Protein AF-A0A9E3W3H2-F1 (afdb_monomer_lite)

pLDDT: mean 89.92, std 11.78, range [39.34, 9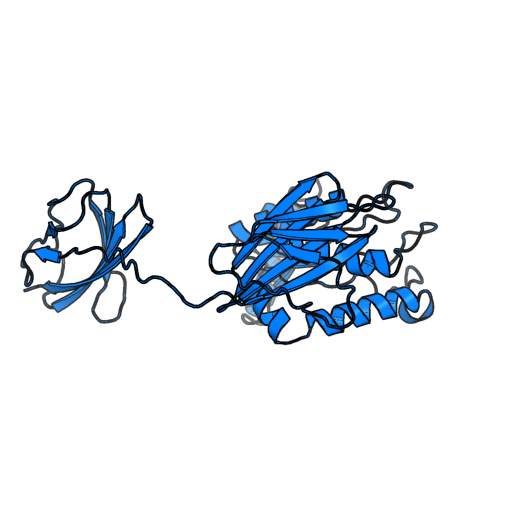8.75]

Secondary structure (DSSP, 8-state):
---HHHHHHHHHHHHHHHHH-TT---EEEES-SSTTHHHHGGG-SEEEEEE--SSSSSS---HHHHHHHHHHHHHHHHHHT-EEEEEEB-S--TTPPPPPHHHHHHHHHHHHHHT-SEE--B-SEETTTTEEHHHH-HHHHHHHHHHHHHHTSHHHHHHHHHSEEEEEEEETTEEEEEEEETTEEEEEEEE--SS--EEEEEE--TTB-S--EESSTTS---EEEETTEEEEEEPTT-EEEEEEEBP------------EEESSSBSSEEEEES--S-EEEEEEETTS-EEEEEEE-STTPEEE-TTSPSEEEEEEEEETTT--EEEEEEEE-

Sequence (333 aa):
DANYMELSEVINQRNQLLLLDQSRVTSISFYHIEPPAPYMLPLSEIAYMQSYPWGQYGDNIDLDYSNFMFRNHVLACQNENVLPVATPQTYSWENETYPSPTHIDCQTYLAFITGMKGVIYYTFKDYDNNSNIDITQPEIFAAAAKVAEEVLQTEWQSVILHGTHSYTNIGQYRYYANWLHENALYVMAVNASADDSYHFEIPLPEDAAYEAVNFFDYRPDSLSIENKVLQGELAPYQVAIYKIALSTSTPEITQQLTAQLMPNPADNSFQLSGIDAPTAVSIFNAQGSFVHRQHIARAGERIDIGFLKSGVYFVRFRSIDSGLSQTLKLIKL

Structure (mmCIF, N/CA/C/O backbone):
data_AF-A0A9E3W3H2-F1
#
_entry.id   AF-A0A9E3W3H2-F1
#
loop_
_atom_site.group_PDB
_atom_site.id
_atom_site.type_symbol
_atom_site.label_atom_id
_atom_site.label_alt_id
_atom_site.label_comp_id
_atom_site.label_asym_id
_atom_site.label_entity_id
_atom_site.label_seq_id
_atom_site.pdbx_PDB_ins_code
_atom_site.Cartn_x
_atom_site.Cartn_y
_atom_site.Cartn_z
_atom_site.occupancy
_atom_site.B_iso_or_equiv
_atom_site.auth_seq_id
_atom_site.auth_comp_id
_atom_site.auth_asym_id
_atom_site.auth_atom_id
_atom_site.pdbx_PDB_model_num
ATOM 1 N N . ASP A 1 1 ? 11.165 22.676 -19.880 1.00 39.34 1 ASP A N 1
ATOM 2 C CA . ASP A 1 1 ? 10.586 22.781 -21.234 1.00 39.34 1 ASP A CA 1
ATOM 3 C C . ASP A 1 1 ? 10.048 21.463 -21.802 1.00 39.34 1 ASP A C 1
ATOM 5 O O . ASP A 1 1 ? 9.656 21.453 -22.961 1.00 39.34 1 ASP A O 1
ATOM 9 N N . ALA A 1 2 ? 9.899 20.384 -21.009 1.00 40.84 2 ALA A N 1
ATOM 10 C CA . ALA A 1 2 ? 8.878 19.375 -21.321 1.00 40.84 2 ALA A CA 1
ATOM 11 C C . ALA A 1 2 ? 7.511 20.063 -21.152 1.00 40.84 2 ALA A C 1
ATOM 13 O O . ALA A 1 2 ? 7.239 20.685 -20.122 1.00 40.84 2 ALA A O 1
ATOM 14 N N . ASN A 1 3 ? 6.777 20.147 -22.253 1.00 55.22 3 ASN A N 1
ATOM 15 C CA . ASN A 1 3 ? 6.043 21.340 -22.656 1.00 55.22 3 ASN A CA 1
ATOM 16 C C . ASN A 1 3 ? 4.618 21.396 -22.093 1.00 55.22 3 ASN A C 1
ATOM 18 O O . ASN A 1 3 ? 3.821 20.499 -22.327 1.00 55.22 3 ASN A O 1
ATOM 22 N N . TYR A 1 4 ? 4.208 22.543 -21.544 1.00 57.78 4 TYR A N 1
ATOM 23 C CA . TYR A 1 4 ? 2.787 22.883 -21.354 1.00 57.78 4 TYR A CA 1
ATOM 24 C C . TYR A 1 4 ? 1.940 22.750 -22.645 1.00 57.78 4 TYR A C 1
ATOM 26 O O . TYR A 1 4 ? 0.716 22.655 -22.567 1.00 57.78 4 TYR A O 1
ATOM 34 N N . MET A 1 5 ? 2.570 22.712 -23.829 1.00 57.41 5 MET A N 1
ATOM 35 C CA . MET A 1 5 ? 1.899 22.350 -25.086 1.00 57.41 5 MET A CA 1
ATOM 36 C C . MET A 1 5 ? 1.277 20.944 -25.031 1.00 57.41 5 MET A C 1
ATOM 38 O O . MET A 1 5 ? 0.137 20.787 -25.465 1.00 57.41 5 MET A O 1
ATOM 42 N N . GLU A 1 6 ? 1.945 19.968 -24.407 1.00 71.00 6 GLU A N 1
ATOM 43 C CA . GLU A 1 6 ? 1.422 18.605 -24.215 1.00 71.00 6 GLU A CA 1
ATOM 44 C C . GLU A 1 6 ? 0.202 18.602 -23.286 1.00 71.00 6 GLU A C 1
ATOM 46 O O . GLU A 1 6 ? -0.764 17.888 -23.537 1.00 71.00 6 GLU A O 1
ATOM 51 N N . LEU A 1 7 ? 0.175 19.465 -22.262 1.00 81.06 7 LEU A N 1
ATOM 52 C CA . LEU A 1 7 ? -0.965 19.562 -21.343 1.00 81.06 7 LEU A CA 1
ATOM 53 C C . LEU A 1 7 ? -2.250 19.977 -22.074 1.00 81.06 7 LEU A C 1
ATOM 55 O O . LEU A 1 7 ? -3.305 19.380 -21.864 1.00 81.06 7 LEU A O 1
ATOM 59 N N . SER A 1 8 ? -2.170 20.989 -22.944 1.00 83.81 8 SER A N 1
ATOM 60 C CA . SER A 1 8 ? -3.336 21.451 -23.708 1.00 83.81 8 SER A CA 1
ATOM 61 C C . SER A 1 8 ? -3.873 20.379 -24.660 1.00 83.81 8 SER A C 1
ATOM 63 O O . SER A 1 8 ? -5.088 20.224 -24.804 1.00 83.81 8 SER A O 1
ATOM 65 N N . GLU A 1 9 ? -2.973 19.598 -25.259 1.00 86.06 9 GLU A N 1
ATOM 66 C CA . GLU A 1 9 ? -3.335 18.490 -26.132 1.00 86.06 9 GLU A CA 1
ATOM 67 C C . GLU A 1 9 ? -3.974 17.343 -25.344 1.00 86.06 9 GLU A C 1
ATOM 69 O O . GLU A 1 9 ? -5.040 16.869 -25.730 1.00 86.06 9 GLU A O 1
ATOM 74 N N . VAL A 1 10 ? -3.400 16.959 -24.202 1.00 84.19 10 VAL A N 1
ATOM 75 C CA . VAL A 1 10 ? -3.949 15.917 -23.320 1.00 84.19 10 VAL A CA 1
ATOM 76 C C . VAL A 1 10 ? -5.347 16.287 -22.823 1.00 84.19 10 VAL A C 1
ATOM 78 O O . VAL A 1 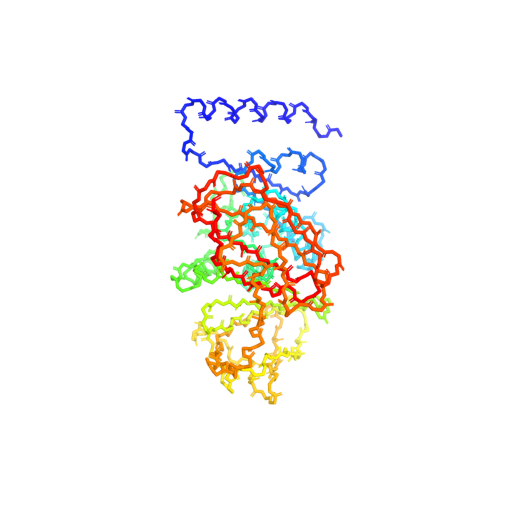10 ? -6.252 15.453 -22.861 1.00 84.19 10 VAL A O 1
ATOM 81 N N . ILE A 1 11 ? -5.573 17.549 -22.438 1.00 88.81 11 ILE A N 1
ATOM 82 C CA . ILE A 1 11 ? -6.911 18.042 -22.069 1.00 88.81 11 ILE A CA 1
ATOM 83 C C . ILE A 1 11 ? -7.887 17.884 -23.240 1.00 88.81 11 ILE A C 1
ATOM 85 O O . ILE A 1 11 ? -9.013 17.418 -23.053 1.00 88.81 11 ILE A O 1
ATOM 89 N N . ASN A 1 12 ? -7.474 18.263 -24.452 1.00 90.50 12 ASN A N 1
ATOM 90 C CA . ASN A 1 12 ? -8.320 18.146 -25.635 1.00 90.50 12 ASN A CA 1
ATOM 91 C C . ASN A 1 12 ? -8.642 16.678 -25.962 1.00 90.50 12 ASN A C 1
ATOM 93 O O . ASN A 1 12 ? -9.809 16.346 -26.160 1.00 90.50 12 ASN A O 1
ATOM 97 N N . GLN A 1 13 ? -7.644 15.789 -25.948 1.00 88.25 13 GLN A N 1
ATOM 98 C CA . GLN A 1 13 ? -7.831 14.354 -26.183 1.00 88.25 13 GLN A CA 1
ATOM 99 C C . GLN A 1 13 ? -8.776 13.734 -25.145 1.00 88.25 13 GLN A C 1
ATOM 101 O O . GLN A 1 13 ? -9.716 13.026 -25.510 1.00 88.25 13 GLN A O 1
ATOM 106 N N . ARG A 1 14 ? -8.602 14.064 -23.858 1.00 89.38 14 ARG A N 1
ATOM 107 C CA . ARG A 1 14 ? -9.515 13.639 -22.788 1.00 89.38 14 ARG A CA 1
ATOM 108 C C . ARG A 1 14 ? -10.944 14.102 -23.047 1.00 89.38 14 ARG A C 1
ATOM 110 O O . ARG A 1 14 ? -11.871 13.302 -22.973 1.00 89.38 14 ARG A O 1
ATOM 117 N N . ASN A 1 15 ? -11.138 15.382 -23.356 1.00 91.56 15 ASN A N 1
ATOM 118 C CA . ASN A 1 15 ? -12.472 15.927 -23.599 1.00 91.56 15 ASN A CA 1
ATOM 119 C C . ASN A 1 15 ? -13.136 15.265 -24.812 1.00 91.56 15 ASN A C 1
ATOM 121 O O . ASN A 1 15 ? -14.319 14.946 -24.756 1.00 91.56 15 ASN A O 1
ATOM 125 N N . GLN A 1 16 ? -12.382 15.004 -25.881 1.00 92.25 16 GLN A N 1
ATOM 126 C CA . GLN A 1 16 ? -12.883 14.264 -27.041 1.00 92.25 16 GLN A CA 1
ATOM 127 C C . GLN A 1 16 ? -13.290 12.832 -26.676 1.00 92.25 16 GLN A C 1
ATOM 129 O O . GLN A 1 16 ? -14.354 12.384 -27.098 1.00 92.25 16 GLN A O 1
ATOM 134 N N . LEU A 1 17 ? -12.500 12.135 -25.853 1.00 89.75 17 LEU A N 1
ATOM 135 C CA . LEU A 1 17 ? -12.847 10.800 -25.361 1.00 89.75 17 LEU A CA 1
ATOM 136 C C . LEU A 1 17 ? -14.125 10.815 -24.516 1.00 89.75 17 LEU A C 1
ATOM 138 O O . LEU A 1 17 ? -15.014 10.005 -24.758 1.00 89.75 17 LEU A O 1
ATOM 142 N N . LEU A 1 18 ? -14.263 11.762 -23.587 1.00 90.06 18 LEU A N 1
ATOM 143 C CA . LEU A 1 18 ? -15.446 11.863 -22.725 1.00 90.06 18 LEU A CA 1
ATOM 144 C C . LEU A 1 18 ? -16.707 12.305 -23.478 1.00 90.06 18 LEU A C 1
ATOM 146 O O . LEU A 1 18 ? -17.815 11.977 -23.061 1.00 90.06 18 LEU A O 1
ATOM 150 N N . LEU A 1 19 ? -16.568 13.020 -24.598 1.00 94.56 19 LEU A N 1
ATOM 151 C CA . LEU A 1 19 ? -17.694 13.292 -25.497 1.00 94.56 19 LEU A CA 1
ATOM 152 C C . LEU A 1 19 ? -18.213 12.015 -26.174 1.00 94.56 19 LEU A C 1
ATOM 154 O O . LEU A 1 19 ? -19.405 11.935 -26.466 1.00 94.56 19 LEU A O 1
ATOM 158 N N . LEU A 1 20 ? -17.337 11.037 -26.425 1.00 94.88 20 LEU A N 1
ATOM 159 C CA . LEU A 1 20 ? -17.702 9.748 -27.018 1.00 94.88 20 LEU A CA 1
ATOM 160 C C . LEU A 1 20 ? -18.219 8.758 -25.968 1.00 94.88 20 LEU A C 1
ATOM 162 O O . LEU A 1 20 ? -19.178 8.036 -26.235 1.00 94.88 20 LEU A O 1
ATOM 166 N N . ASP A 1 21 ? -17.592 8.724 -24.793 1.00 94.81 21 ASP A N 1
ATOM 167 C CA . ASP A 1 21 ? -17.925 7.808 -23.705 1.00 94.81 21 ASP A CA 1
ATOM 168 C C . ASP A 1 21 ? -17.561 8.415 -22.342 1.00 94.81 21 ASP A C 1
ATOM 170 O O . ASP A 1 21 ? -16.405 8.410 -21.919 1.00 94.81 21 ASP A O 1
ATOM 174 N N . GLN A 1 22 ? -18.573 8.911 -21.627 1.00 91.56 22 GLN A N 1
ATOM 175 C CA . GLN A 1 22 ? -18.407 9.502 -20.293 1.00 91.56 22 GLN A CA 1
ATOM 176 C C . GLN A 1 22 ? -18.110 8.467 -19.199 1.00 91.56 22 GLN A C 1
ATOM 178 O O . GLN A 1 22 ? -17.748 8.850 -18.091 1.00 91.56 22 GLN A O 1
ATOM 183 N N . SER A 1 23 ? -18.292 7.171 -19.477 1.00 92.50 23 SER A N 1
ATOM 184 C CA . SER A 1 23 ? -18.021 6.095 -18.516 1.00 92.50 23 SER A CA 1
ATOM 185 C C . SER A 1 23 ? -16.579 5.589 -18.573 1.00 92.50 23 SER A C 1
ATOM 187 O O . SER A 1 23 ? -16.161 4.800 -17.724 1.00 92.50 23 SER A O 1
ATOM 189 N N . ARG A 1 24 ? -15.809 6.033 -19.573 1.00 90.25 24 ARG A N 1
ATOM 190 C CA . ARG A 1 24 ? -14.449 5.564 -19.803 1.00 90.25 24 ARG A CA 1
ATOM 191 C C . ARG A 1 24 ? -13.485 6.172 -18.786 1.00 90.25 24 ARG A C 1
ATOM 193 O O . ARG A 1 24 ? -13.298 7.382 -18.739 1.00 90.25 24 ARG A O 1
ATOM 200 N N . VAL A 1 25 ? -12.833 5.297 -18.026 1.00 91.50 25 VAL A N 1
ATOM 201 C CA . VAL A 1 25 ? -11.744 5.649 -17.107 1.00 91.50 25 VAL A CA 1
ATOM 202 C C . VAL A 1 25 ? -10.536 6.123 -17.913 1.00 91.50 25 VAL A C 1
ATOM 204 O O . VAL A 1 25 ? -10.122 5.474 -18.877 1.00 91.50 25 VAL A O 1
ATOM 207 N N . THR A 1 26 ? -9.965 7.249 -17.510 1.00 92.31 26 THR A N 1
ATOM 208 C CA . THR A 1 26 ? -8.746 7.825 -18.066 1.00 92.31 26 THR A CA 1
ATOM 209 C C . THR A 1 26 ? -7.589 7.640 -17.103 1.00 92.31 26 THR A C 1
ATOM 211 O O . THR A 1 26 ? -7.739 7.662 -15.879 1.00 92.31 26 THR A O 1
ATOM 214 N N . SER A 1 27 ? -6.410 7.423 -17.672 1.00 93.31 27 SER A N 1
ATOM 215 C CA . SER A 1 27 ? -5.217 7.158 -16.891 1.00 93.31 27 SER A CA 1
ATOM 216 C C . SER A 1 27 ? -3.996 7.823 -17.490 1.00 93.31 27 SER A C 1
ATOM 218 O O . SER A 1 27 ? -3.899 7.938 -18.712 1.00 93.31 27 SER A O 1
ATOM 220 N N . ILE A 1 28 ? -3.047 8.188 -16.641 1.00 92.44 28 ILE A N 1
ATOM 221 C CA . ILE A 1 28 ? -1.788 8.806 -17.047 1.00 92.44 28 ILE A CA 1
ATOM 222 C C . ILE A 1 28 ? -0.611 8.114 -16.370 1.00 92.44 28 ILE A C 1
ATOM 224 O O . ILE A 1 28 ? -0.745 7.610 -15.262 1.00 92.44 28 ILE A O 1
ATOM 228 N N . SER A 1 29 ? 0.542 8.072 -17.029 1.00 91.69 29 SER A N 1
ATOM 229 C CA . SER A 1 29 ? 1.762 7.499 -16.466 1.00 91.69 29 SER A CA 1
ATOM 230 C C . SER A 1 29 ? 2.831 8.569 -16.336 1.00 91.69 29 SER A C 1
ATOM 232 O O . SER A 1 29 ? 3.036 9.350 -17.263 1.00 91.69 29 SER A O 1
ATOM 234 N N . PHE A 1 30 ? 3.545 8.560 -15.215 1.00 89.25 30 PHE A N 1
ATOM 235 C CA . PHE A 1 30 ? 4.631 9.490 -14.939 1.00 89.25 30 PHE A CA 1
ATOM 236 C C . PHE A 1 30 ? 5.913 8.751 -14.592 1.00 89.25 30 PHE A C 1
ATOM 238 O O . PHE A 1 30 ? 5.882 7.702 -13.952 1.00 89.25 30 PHE A O 1
ATOM 245 N N . TYR A 1 31 ? 7.034 9.351 -14.979 1.00 86.06 31 TYR A N 1
ATOM 246 C CA . TYR A 1 31 ? 8.360 8.980 -14.488 1.00 86.06 31 TYR A CA 1
ATOM 247 C C . TYR A 1 31 ? 8.801 9.879 -13.319 1.00 86.06 31 TYR A C 1
ATOM 249 O O . TYR A 1 31 ? 9.537 9.450 -12.440 1.00 86.06 31 TYR A O 1
ATOM 257 N N . HIS A 1 32 ? 8.295 11.118 -13.255 1.00 85.12 32 HIS A N 1
ATOM 258 C CA . HIS A 1 32 ? 8.544 12.068 -12.169 1.00 85.12 32 HIS A CA 1
ATOM 259 C C . HIS A 1 32 ? 7.264 12.822 -11.794 1.00 85.12 32 HIS A C 1
ATOM 261 O O . HIS A 1 32 ? 6.430 13.094 -12.654 1.00 85.12 32 HIS A O 1
ATOM 267 N N . ILE A 1 33 ? 7.134 13.207 -10.520 1.00 83.56 33 ILE A N 1
ATOM 268 C CA . ILE A 1 33 ? 6.012 14.025 -10.014 1.00 83.56 33 ILE A CA 1
ATOM 269 C C . ILE A 1 33 ? 6.240 15.543 -10.155 1.00 83.56 33 ILE A C 1
ATOM 271 O O . ILE A 1 33 ? 5.512 16.352 -9.582 1.00 83.56 33 ILE A O 1
ATOM 275 N N . GLU A 1 34 ? 7.266 15.946 -10.898 1.00 86.31 34 GLU A N 1
ATOM 276 C CA . GLU A 1 34 ? 7.567 17.346 -11.198 1.00 86.31 34 GLU A CA 1
ATOM 277 C C . GLU A 1 34 ? 6.684 17.871 -12.346 1.00 86.31 34 GLU A C 1
ATOM 279 O O . GLU A 1 34 ? 6.083 17.076 -13.077 1.00 86.31 34 GLU A O 1
ATOM 284 N N . PRO A 1 35 ? 6.561 19.202 -12.536 1.00 85.19 35 PRO A N 1
ATOM 285 C CA . PRO A 1 35 ? 5.822 19.758 -13.664 1.00 85.19 35 PRO A CA 1
ATOM 286 C C . PRO A 1 35 ? 6.206 19.100 -15.005 1.00 85.19 35 PRO A C 1
ATOM 288 O O . PRO A 1 35 ? 7.396 18.992 -15.302 1.00 85.19 35 PRO A O 1
ATOM 291 N N . PRO A 1 36 ? 5.219 18.695 -15.830 1.00 84.62 36 PRO A N 1
ATOM 292 C CA . PRO A 1 36 ? 3.802 19.059 -15.739 1.00 84.62 36 PRO A CA 1
ATOM 293 C C . PRO A 1 36 ? 2.908 18.128 -14.891 1.00 84.62 36 PRO A C 1
ATOM 295 O O . PRO A 1 36 ? 1.707 18.391 -14.818 1.00 84.62 36 PRO A O 1
ATOM 298 N N . ALA A 1 37 ? 3.433 17.087 -14.232 1.00 86.38 37 ALA A N 1
ATOM 299 C CA . ALA A 1 37 ? 2.623 16.033 -13.605 1.00 86.38 37 ALA A CA 1
ATOM 300 C C . ALA A 1 37 ? 1.534 16.529 -12.626 1.00 86.38 37 ALA A C 1
ATOM 302 O O . ALA A 1 37 ? 0.386 16.100 -12.778 1.00 86.38 37 ALA A O 1
ATOM 303 N N . PRO A 1 38 ? 1.795 17.489 -11.709 1.00 88.00 38 PRO A N 1
ATOM 304 C CA . PRO A 1 38 ? 0.760 18.005 -10.809 1.00 88.00 38 PRO A CA 1
ATOM 305 C C . PRO A 1 38 ? -0.438 18.642 -11.527 1.00 88.00 38 PRO A C 1
ATOM 307 O O . PRO A 1 38 ? -1.547 18.612 -11.009 1.00 88.00 38 PRO A O 1
ATOM 310 N N . TYR A 1 39 ? -0.244 19.188 -12.732 1.00 88.25 39 TYR A N 1
ATOM 311 C CA . TYR A 1 39 ? -1.330 19.768 -13.531 1.00 88.25 39 TYR A CA 1
ATOM 312 C C . TYR A 1 39 ? -2.121 18.717 -14.313 1.00 88.25 39 TYR A C 1
ATOM 314 O O . TYR A 1 39 ? -3.246 18.981 -14.733 1.00 88.25 39 TYR A O 1
ATOM 322 N N . MET A 1 40 ? -1.527 17.545 -14.540 1.00 89.75 40 MET A N 1
ATOM 323 C CA . MET A 1 40 ? -2.145 16.464 -15.301 1.00 89.75 40 MET A CA 1
ATOM 324 C C . MET A 1 40 ? -2.877 15.462 -14.410 1.00 89.75 40 MET A C 1
ATOM 326 O O . MET A 1 40 ? -3.855 14.875 -14.860 1.00 89.75 40 MET A O 1
ATOM 330 N N . LEU A 1 41 ? -2.446 15.287 -13.155 1.00 91.56 41 LEU A N 1
ATOM 331 C CA . LEU A 1 41 ? -3.090 14.386 -12.192 1.00 91.56 41 LEU A CA 1
ATOM 332 C C . LEU A 1 41 ? -4.619 14.572 -12.107 1.00 91.56 41 LEU A C 1
ATOM 334 O O . LEU A 1 41 ? -5.321 13.578 -12.305 1.00 91.56 41 LEU A O 1
ATOM 338 N N . PRO A 1 42 ? -5.167 15.798 -11.948 1.00 91.44 42 PRO A N 1
ATOM 339 C CA . PRO A 1 42 ? -6.616 1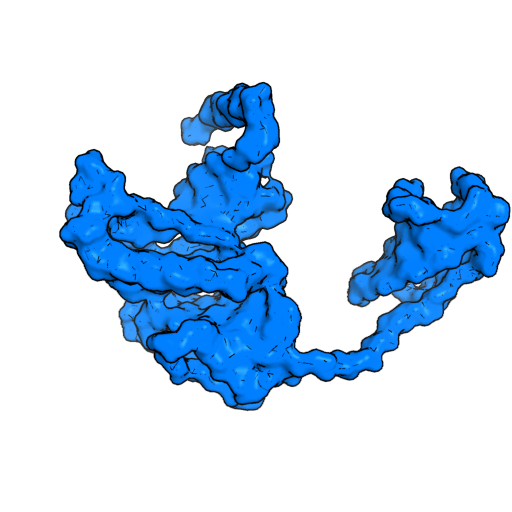6.005 -11.823 1.00 91.44 42 PRO A CA 1
ATOM 340 C C . PRO A 1 42 ? -7.401 15.684 -13.105 1.00 91.44 42 PRO A C 1
ATOM 342 O O . PRO A 1 42 ? -8.630 15.727 -13.118 1.00 91.44 42 PRO A O 1
ATOM 345 N N . LEU A 1 43 ? -6.704 15.417 -14.215 1.00 91.00 43 LEU A N 1
ATOM 346 C CA . LEU A 1 43 ? -7.296 15.055 -15.500 1.00 91.00 43 LEU A CA 1
ATOM 347 C C . LEU A 1 43 ? -7.454 13.538 -15.664 1.00 91.00 43 LEU A C 1
ATOM 349 O O . LEU A 1 43 ? -7.874 13.096 -16.728 1.00 91.00 43 LEU A O 1
ATOM 353 N N . SER A 1 44 ? -7.106 12.740 -14.660 1.00 92.81 44 SER A N 1
ATOM 354 C CA . SER A 1 44 ? -7.149 11.280 -14.732 1.00 92.81 44 SER A CA 1
ATOM 355 C C . SER A 1 44 ? -7.853 10.685 -13.524 1.00 92.81 44 SER A C 1
ATOM 357 O O . SER A 1 44 ? -7.836 11.263 -12.444 1.00 92.81 44 SER A O 1
ATOM 359 N N . GLU A 1 45 ? -8.449 9.510 -13.689 1.00 95.19 45 GLU A N 1
ATOM 360 C CA . GLU A 1 45 ? -8.983 8.738 -12.568 1.00 95.19 45 GLU A CA 1
ATOM 361 C C . GLU A 1 45 ? -7.920 7.789 -11.986 1.00 95.19 45 GLU A C 1
ATOM 363 O O . GLU A 1 45 ? -7.992 7.420 -10.814 1.00 95.19 45 GLU A O 1
ATOM 368 N N . ILE A 1 46 ? -6.913 7.415 -12.786 1.00 96.50 46 ILE A N 1
ATOM 369 C CA . ILE A 1 46 ? -5.796 6.548 -12.392 1.00 96.50 46 ILE A CA 1
ATOM 370 C C . ILE A 1 46 ? -4.471 7.194 -12.799 1.00 96.50 46 ILE A C 1
ATOM 372 O O . ILE A 1 46 ? -4.315 7.633 -13.937 1.00 96.50 46 ILE A O 1
ATOM 376 N N . ALA A 1 47 ? -3.480 7.174 -11.913 1.00 96.50 47 ALA A N 1
ATOM 377 C CA . ALA A 1 47 ? -2.133 7.605 -12.252 1.00 96.50 47 ALA A CA 1
ATOM 378 C C . ALA A 1 47 ? -1.100 6.523 -11.933 1.00 96.50 47 ALA A C 1
ATOM 380 O O . ALA A 1 47 ? -1.041 6.022 -10.808 1.00 96.50 47 ALA A O 1
ATOM 381 N N . TYR A 1 48 ? -0.259 6.206 -12.914 1.00 96.06 48 TYR A N 1
ATOM 382 C CA . TYR A 1 48 ? 0.834 5.248 -12.804 1.00 96.06 48 TYR A CA 1
ATOM 383 C C . TYR A 1 48 ? 2.147 5.955 -12.458 1.00 96.06 48 TYR A C 1
ATOM 385 O O . TYR A 1 48 ? 2.469 6.984 -13.057 1.00 96.06 48 TYR A O 1
ATOM 393 N N . MET A 1 49 ? 2.917 5.387 -11.530 1.00 95.75 49 MET A N 1
ATOM 394 C CA . MET A 1 49 ? 4.282 5.826 -11.228 1.00 95.75 49 MET A CA 1
ATOM 395 C C . MET A 1 49 ? 5.302 4.784 -11.653 1.00 95.75 49 MET A C 1
ATOM 397 O O . MET A 1 49 ? 5.352 3.680 -11.099 1.00 95.75 49 MET A O 1
ATOM 401 N N . GLN A 1 50 ? 6.125 5.154 -12.626 1.00 92.94 50 GLN A N 1
ATOM 402 C CA . GLN A 1 50 ? 7.226 4.349 -13.136 1.00 92.94 50 GLN A CA 1
ATOM 403 C C . GLN A 1 50 ? 8.405 4.437 -12.184 1.00 92.94 50 GLN A C 1
ATOM 405 O O . GLN A 1 50 ? 8.879 5.526 -11.877 1.00 92.94 50 GLN A O 1
ATOM 410 N N . SER A 1 51 ? 8.867 3.280 -11.714 1.00 90.25 51 SER A N 1
ATOM 411 C CA . SER A 1 51 ? 10.094 3.198 -10.931 1.00 90.25 51 SER A CA 1
ATOM 412 C C . SER A 1 51 ? 10.958 2.062 -11.442 1.00 90.25 51 SER A C 1
ATOM 414 O O . SER A 1 51 ? 10.609 0.887 -11.291 1.00 90.25 51 SER A O 1
ATOM 416 N N . TYR A 1 52 ? 12.089 2.431 -12.038 1.00 89.31 52 TYR A N 1
ATOM 417 C CA . TYR A 1 52 ? 12.985 1.517 -12.736 1.00 89.31 52 TYR A CA 1
ATOM 418 C C . TYR A 1 52 ? 14.395 1.558 -12.123 1.00 89.31 52 TYR A C 1
ATOM 420 O O . TYR A 1 52 ? 15.317 2.124 -12.711 1.00 89.31 52 TYR A O 1
ATOM 428 N N . PRO A 1 53 ? 14.578 1.013 -10.904 1.00 86.62 53 PRO A N 1
ATOM 429 C CA . PRO A 1 53 ? 15.839 1.128 -10.176 1.00 86.62 53 PRO A CA 1
ATOM 430 C C . PRO A 1 53 ? 16.956 0.226 -10.731 1.00 86.62 53 PRO A C 1
ATOM 432 O O . PRO A 1 53 ? 18.083 0.331 -10.255 1.00 86.62 53 PRO A O 1
ATOM 435 N N . TRP A 1 54 ? 16.692 -0.647 -11.715 1.00 83.75 54 TRP A N 1
ATOM 436 C CA . TRP A 1 54 ? 17.723 -1.493 -12.328 1.00 83.75 54 TRP A CA 1
ATOM 437 C C . TRP A 1 54 ? 18.241 -0.881 -13.627 1.00 83.75 54 TRP A C 1
ATOM 439 O O . TRP A 1 54 ? 17.490 -0.708 -14.589 1.00 83.75 54 TRP A O 1
ATOM 449 N N . GLY A 1 55 ? 19.545 -0.597 -13.661 1.00 72.62 55 GLY A N 1
ATOM 450 C CA . GLY A 1 55 ? 20.296 -0.272 -14.877 1.00 72.62 55 GLY A CA 1
ATOM 451 C C . GLY A 1 55 ? 20.201 1.171 -15.383 1.00 72.62 55 GLY A C 1
ATOM 452 O O . GLY A 1 55 ? 20.817 1.502 -16.385 1.00 72.62 55 GLY A O 1
ATOM 453 N N . GLN A 1 56 ? 19.435 2.058 -14.740 1.00 63.44 56 GLN A N 1
ATOM 454 C CA . GLN A 1 56 ? 19.244 3.419 -15.267 1.00 63.44 56 GLN A CA 1
ATOM 455 C C . GLN A 1 56 ? 20.326 4.423 -14.816 1.00 63.44 56 GLN A C 1
ATOM 457 O O . GLN A 1 56 ? 20.514 5.450 -15.469 1.00 63.44 56 GLN A O 1
ATOM 462 N N . TYR A 1 57 ? 21.056 4.140 -13.726 1.00 57.69 57 TYR A N 1
ATOM 463 C CA . TYR A 1 57 ? 21.995 5.089 -13.100 1.00 57.69 57 TYR A CA 1
ATOM 464 C C . TYR A 1 57 ? 23.284 4.436 -12.547 1.00 57.69 57 TYR A C 1
ATOM 466 O O . TYR A 1 57 ? 23.881 4.948 -11.598 1.00 57.69 57 TYR A O 1
ATOM 474 N N . GLY A 1 58 ? 23.740 3.332 -13.151 1.00 55.84 58 GLY A N 1
ATOM 475 C CA . GLY A 1 58 ? 24.920 2.564 -12.720 1.00 55.84 58 GLY A CA 1
ATOM 476 C C . GLY A 1 58 ? 24.601 1.420 -11.745 1.00 55.84 58 GLY A C 1
ATOM 477 O O . GLY A 1 58 ? 23.437 1.094 -11.530 1.00 55.84 58 GLY A O 1
ATOM 478 N N . ASP A 1 59 ? 25.642 0.824 -11.148 1.00 54.28 59 ASP A N 1
ATOM 479 C CA . ASP A 1 59 ? 25.566 -0.432 -10.368 1.00 54.28 59 ASP A CA 1
ATOM 480 C C . ASP A 1 59 ? 24.759 -0.349 -9.053 1.00 54.28 59 ASP A C 1
ATOM 482 O O . ASP A 1 59 ? 24.449 -1.376 -8.446 1.00 54.28 59 ASP A O 1
ATOM 486 N N . ASN A 1 60 ? 24.409 0.851 -8.580 1.00 60.03 60 ASN A N 1
ATOM 487 C CA . ASN A 1 60 ? 23.715 1.021 -7.303 1.00 60.03 60 ASN A CA 1
ATOM 488 C C . ASN A 1 60 ? 22.197 0.898 -7.486 1.00 60.03 60 ASN A C 1
ATOM 490 O O . ASN A 1 60 ? 21.494 1.894 -7.655 1.00 60.03 60 ASN A O 1
ATOM 494 N N . ILE A 1 61 ? 21.701 -0.339 -7.426 1.00 75.44 61 ILE A N 1
ATOM 495 C CA . ILE A 1 61 ? 20.270 -0.645 -7.310 1.00 75.44 61 ILE A CA 1
ATOM 496 C C . ILE A 1 61 ? 19.741 0.008 -6.027 1.00 75.44 61 ILE A C 1
ATOM 498 O O . ILE A 1 61 ? 20.118 -0.395 -4.928 1.00 75.44 61 ILE A O 1
ATOM 502 N N . ASP A 1 62 ? 18.850 0.992 -6.161 1.00 82.38 62 ASP A N 1
ATOM 503 C CA . ASP A 1 62 ? 18.303 1.720 -5.014 1.00 82.38 62 ASP A CA 1
ATOM 504 C C . ASP A 1 62 ? 16.786 1.520 -4.876 1.00 82.38 62 ASP A C 1
ATOM 506 O O . ASP A 1 62 ? 15.961 2.193 -5.504 1.00 82.38 62 ASP A O 1
ATOM 510 N N . LEU A 1 63 ? 16.393 0.565 -4.030 1.00 90.62 63 LEU A N 1
ATOM 511 C CA . LEU A 1 63 ? 14.985 0.359 -3.689 1.00 90.62 63 LEU A CA 1
ATOM 512 C C . LEU A 1 63 ? 14.422 1.461 -2.775 1.00 90.62 63 LEU A C 1
ATOM 514 O O . LEU A 1 63 ? 13.202 1.650 -2.769 1.00 90.62 63 LEU A O 1
ATOM 518 N N . ASP A 1 64 ? 15.264 2.247 -2.091 1.00 91.06 64 ASP A N 1
ATOM 519 C CA . ASP A 1 64 ? 14.808 3.430 -1.348 1.00 91.06 64 ASP A CA 1
ATOM 520 C C . ASP A 1 64 ? 14.348 4.518 -2.313 1.00 91.06 64 ASP A C 1
ATOM 522 O O . ASP A 1 64 ? 13.335 5.176 -2.061 1.00 91.06 64 ASP A O 1
ATOM 526 N N . TYR A 1 65 ? 15.018 4.657 -3.461 1.00 89.69 65 TYR A N 1
ATOM 527 C CA . TYR A 1 65 ? 14.543 5.526 -4.534 1.00 89.69 65 TYR A CA 1
ATOM 528 C C . TYR A 1 65 ? 13.156 5.095 -5.025 1.00 89.69 65 TYR A C 1
ATOM 530 O O . TYR A 1 65 ? 12.255 5.928 -5.132 1.00 89.69 65 TYR A O 1
ATOM 538 N N . SER A 1 66 ? 12.930 3.792 -5.235 1.00 92.44 66 SER A N 1
ATOM 539 C CA . SER A 1 66 ? 11.597 3.293 -5.613 1.00 92.44 66 SER A CA 1
ATOM 540 C C . SER A 1 66 ? 10.538 3.592 -4.557 1.00 92.44 66 SER A C 1
ATOM 542 O O . SER A 1 66 ? 9.457 4.082 -4.886 1.00 92.44 66 SER A O 1
ATOM 544 N N . ASN A 1 67 ? 10.852 3.351 -3.282 1.00 95.06 67 ASN A N 1
ATOM 545 C CA . ASN A 1 67 ? 9.966 3.695 -2.175 1.00 95.06 67 ASN A CA 1
ATOM 546 C C . ASN A 1 67 ? 9.647 5.200 -2.154 1.00 95.06 67 ASN A C 1
ATOM 548 O O . ASN A 1 67 ? 8.480 5.585 -2.067 1.00 95.06 67 ASN A O 1
ATOM 552 N N . PHE A 1 68 ? 10.660 6.056 -2.301 1.00 94.38 68 PHE A N 1
ATOM 553 C CA . PHE A 1 68 ? 10.503 7.507 -2.360 1.00 94.38 68 PHE A CA 1
ATOM 554 C C . PHE A 1 68 ? 9.574 7.937 -3.503 1.00 94.38 68 PHE A C 1
ATOM 556 O O . PHE A 1 68 ? 8.637 8.707 -3.274 1.00 94.38 68 PHE A O 1
ATOM 563 N N . MET A 1 69 ? 9.793 7.411 -4.711 1.00 94.12 69 MET A N 1
ATOM 564 C CA . MET A 1 69 ? 8.977 7.713 -5.889 1.00 94.12 69 MET A CA 1
ATOM 565 C C . MET A 1 69 ? 7.523 7.290 -5.686 1.00 94.12 69 MET A C 1
ATOM 567 O O . MET A 1 69 ? 6.609 8.094 -5.891 1.00 94.12 69 MET A O 1
ATOM 571 N N . PHE A 1 70 ? 7.295 6.065 -5.208 1.00 96.75 70 PHE A N 1
ATOM 572 C CA . PHE A 1 70 ? 5.946 5.575 -4.948 1.00 96.75 70 PHE A CA 1
ATOM 573 C C . PHE A 1 70 ? 5.238 6.376 -3.851 1.00 96.75 70 PHE A C 1
ATOM 575 O O . PHE A 1 70 ? 4.103 6.815 -4.035 1.00 96.75 70 PHE A O 1
ATOM 582 N N . ARG A 1 71 ? 5.916 6.660 -2.738 1.00 96.44 71 ARG A N 1
ATOM 583 C CA . ARG A 1 71 ? 5.339 7.432 -1.633 1.00 96.44 71 ARG A CA 1
ATOM 584 C C . ARG A 1 71 ? 4.941 8.839 -2.064 1.00 96.44 71 ARG A C 1
ATOM 586 O O . ARG A 1 71 ? 3.846 9.295 -1.741 1.00 96.44 71 ARG A O 1
ATOM 593 N N . ASN A 1 72 ? 5.805 9.526 -2.801 1.00 94.88 72 ASN A N 1
ATOM 594 C CA . ASN A 1 72 ? 5.499 10.861 -3.302 1.00 94.88 72 ASN A CA 1
ATOM 595 C C . ASN A 1 72 ? 4.335 10.854 -4.298 1.00 94.88 72 ASN A C 1
ATOM 597 O O . ASN A 1 72 ? 3.504 11.760 -4.271 1.00 94.88 72 ASN A O 1
ATOM 601 N N . HIS A 1 73 ? 4.233 9.812 -5.124 1.00 96.00 73 HIS A N 1
ATOM 602 C CA . HIS A 1 73 ? 3.096 9.628 -6.021 1.00 96.00 73 HIS A CA 1
ATOM 603 C C . HIS A 1 73 ? 1.777 9.440 -5.274 1.00 96.00 73 HIS A C 1
ATOM 605 O O . HIS A 1 73 ? 0.784 10.082 -5.612 1.00 96.00 73 HIS A O 1
ATOM 611 N N . VAL A 1 74 ? 1.766 8.605 -4.229 1.00 97.00 74 VAL A N 1
ATOM 612 C CA . VAL A 1 74 ? 0.583 8.397 -3.379 1.00 97.00 74 VAL A CA 1
ATOM 613 C C . VAL A 1 74 ? 0.133 9.720 -2.759 1.00 97.00 74 VAL A C 1
ATOM 615 O O . VAL A 1 74 ? -1.047 10.055 -2.839 1.00 97.00 74 VAL A O 1
ATOM 618 N N . LEU A 1 75 ? 1.065 10.505 -2.209 1.00 95.06 75 LEU A N 1
ATOM 619 C CA . LEU A 1 75 ? 0.760 11.819 -1.632 1.00 95.06 75 LEU A CA 1
ATOM 620 C C . LEU A 1 75 ? 0.199 12.799 -2.675 1.00 95.06 75 LEU A C 1
ATOM 622 O O . LEU A 1 75 ? -0.745 13.531 -2.381 1.00 95.06 75 LEU A O 1
ATOM 626 N N . ALA A 1 76 ? 0.746 12.804 -3.892 1.00 94.12 76 ALA A N 1
ATOM 627 C CA . ALA A 1 76 ? 0.249 13.649 -4.974 1.00 94.12 76 ALA A CA 1
ATOM 628 C C . ALA A 1 76 ? -1.173 13.244 -5.408 1.00 94.12 76 ALA A C 1
ATOM 630 O O . ALA A 1 76 ? -2.042 14.100 -5.551 1.00 94.12 76 ALA A O 1
ATOM 631 N N . CYS A 1 77 ? -1.436 11.942 -5.547 1.00 95.56 77 CYS A N 1
ATOM 632 C CA . CYS A 1 77 ? -2.742 11.415 -5.949 1.00 95.56 77 CYS A CA 1
ATOM 633 C C . CYS A 1 77 ? -3.834 11.633 -4.890 1.00 95.56 77 CYS A C 1
ATOM 635 O O . CYS A 1 77 ? -4.981 11.909 -5.240 1.00 95.56 77 CYS A O 1
ATOM 637 N N . GLN A 1 78 ? -3.489 11.546 -3.600 1.00 92.75 78 GLN A N 1
ATOM 638 C CA . GLN A 1 78 ? -4.428 11.768 -2.492 1.00 92.75 78 GLN A CA 1
ATOM 639 C C . GLN A 1 78 ? -5.040 13.173 -2.509 1.00 92.75 78 GLN A C 1
ATOM 641 O O . GLN A 1 78 ? -6.227 13.319 -2.221 1.00 92.75 78 GLN A O 1
ATOM 646 N N . ASN A 1 79 ? -4.260 14.191 -2.878 1.00 88.44 79 ASN A N 1
ATOM 647 C CA . ASN A 1 79 ? -4.744 15.573 -2.947 1.00 88.44 79 ASN A CA 1
ATOM 648 C C . ASN A 1 79 ? -5.772 15.787 -4.067 1.00 88.44 79 ASN A C 1
ATOM 650 O O . ASN A 1 79 ? -6.625 16.662 -3.949 1.00 88.44 79 ASN A O 1
ATOM 654 N N . GLU A 1 80 ? -5.717 14.961 -5.113 1.00 91.19 80 GLU A N 1
ATOM 655 C CA . GLU A 1 80 ? -6.518 15.110 -6.332 1.00 91.19 80 GLU A CA 1
ATOM 656 C C . GLU A 1 80 ? -7.595 14.022 -6.488 1.00 91.19 80 GLU A C 1
ATOM 658 O O . GLU A 1 80 ? -8.292 13.977 -7.498 1.00 91.19 80 GLU A O 1
ATOM 663 N N . ASN A 1 81 ? -7.758 13.143 -5.489 1.00 91.69 81 ASN A N 1
ATOM 664 C CA . ASN A 1 81 ? -8.673 11.995 -5.533 1.00 91.69 81 ASN A CA 1
ATOM 665 C C . ASN A 1 81 ? -8.440 11.078 -6.758 1.00 91.69 81 ASN A C 1
ATOM 667 O O . ASN A 1 81 ? -9.384 10.595 -7.385 1.00 91.69 81 ASN A O 1
ATOM 671 N N . VAL A 1 82 ? -7.169 10.840 -7.086 1.00 95.94 82 VAL A N 1
ATOM 672 C CA . VAL A 1 82 ? -6.724 9.960 -8.178 1.00 95.94 82 VAL A CA 1
ATOM 673 C C . VAL A 1 82 ? -6.292 8.614 -7.597 1.00 95.94 82 VAL A C 1
ATOM 675 O O . VAL A 1 82 ? -5.710 8.571 -6.514 1.00 95.94 82 VAL A O 1
ATOM 678 N N . LEU A 1 83 ? -6.550 7.503 -8.292 1.00 97.06 83 LEU A N 1
ATOM 679 C CA . LEU A 1 83 ? -6.102 6.177 -7.861 1.00 97.06 83 LEU A CA 1
ATOM 680 C C . LEU A 1 83 ? -4.602 5.986 -8.177 1.00 97.06 83 LEU A C 1
ATOM 682 O O . LEU A 1 83 ? -4.243 5.928 -9.357 1.00 97.06 83 LEU A O 1
ATOM 686 N N . PRO A 1 84 ? -3.713 5.854 -7.172 1.00 97.81 84 PRO A N 1
ATOM 687 C CA . PRO A 1 84 ? -2.292 5.650 -7.419 1.00 97.81 84 PRO A CA 1
ATOM 688 C C . PRO A 1 84 ? -2.004 4.179 -7.745 1.00 97.81 84 PRO A C 1
ATOM 690 O O . PRO A 1 84 ? -2.386 3.276 -6.996 1.00 97.81 84 PRO A O 1
ATOM 693 N N . VAL A 1 85 ? -1.299 3.934 -8.846 1.00 97.94 85 VAL A N 1
ATOM 694 C CA . VAL A 1 85 ? -0.870 2.602 -9.289 1.00 97.94 85 VAL A CA 1
ATOM 695 C C . VAL A 1 85 ? 0.639 2.619 -9.520 1.00 97.94 85 VAL A C 1
ATOM 697 O O . VAL A 1 85 ? 1.185 3.570 -10.074 1.00 97.94 85 VAL A O 1
ATOM 700 N N . ALA A 1 86 ? 1.339 1.573 -9.093 1.00 97.12 86 ALA A N 1
ATOM 701 C CA . ALA A 1 86 ? 2.767 1.445 -9.348 1.00 97.12 86 ALA A CA 1
ATOM 702 C C . ALA A 1 86 ? 3.041 0.730 -10.672 1.00 97.12 86 ALA A C 1
ATOM 704 O O . ALA A 1 86 ? 2.304 -0.170 -11.076 1.00 97.12 86 ALA A O 1
ATOM 705 N N . THR A 1 87 ? 4.166 1.082 -11.287 1.00 95.19 87 THR A N 1
ATOM 706 C CA . THR A 1 87 ? 4.763 0.363 -12.420 1.00 95.19 87 THR A CA 1
ATOM 707 C C . THR A 1 87 ? 6.160 -0.138 -12.045 1.00 95.19 87 THR A C 1
ATOM 709 O O . THR A 1 87 ? 7.144 0.546 -12.335 1.00 95.19 87 THR A O 1
ATOM 712 N N . PRO A 1 88 ? 6.261 -1.285 -11.341 1.00 92.69 88 PRO A N 1
ATOM 713 C CA . PRO A 1 88 ? 7.530 -1.935 -11.027 1.00 92.69 88 PRO A CA 1
ATOM 714 C C . PRO A 1 88 ? 8.224 -2.454 -12.295 1.00 92.69 88 PRO A C 1
ATOM 716 O O . PRO A 1 88 ? 7.572 -2.750 -13.302 1.00 92.69 88 PRO A O 1
ATOM 719 N N . GLN A 1 89 ? 9.547 -2.592 -12.233 1.00 90.44 89 GLN A N 1
ATOM 720 C CA . GLN A 1 89 ? 10.377 -2.996 -13.364 1.00 90.44 89 GLN A CA 1
ATOM 721 C C . GLN A 1 89 ? 10.450 -4.522 -13.452 1.00 90.44 89 GLN A C 1
ATOM 723 O O . GLN A 1 89 ? 10.787 -5.187 -12.479 1.00 90.44 89 GLN A O 1
ATOM 728 N N . THR A 1 90 ? 10.194 -5.080 -14.634 1.00 90.75 90 THR A N 1
ATOM 729 C CA . THR A 1 90 ? 10.398 -6.521 -14.922 1.00 90.75 90 THR A CA 1
ATOM 730 C C . THR A 1 90 ? 11.408 -6.782 -16.041 1.00 90.75 90 THR A C 1
ATOM 732 O O . THR A 1 90 ? 11.679 -7.928 -16.382 1.00 90.75 90 THR A O 1
ATOM 735 N N . TYR A 1 91 ? 11.991 -5.724 -16.602 1.00 87.56 91 TYR A N 1
ATOM 736 C CA . TYR A 1 91 ? 12.944 -5.756 -17.713 1.00 87.56 91 TYR A CA 1
ATOM 737 C C . TYR A 1 91 ? 14.292 -5.157 -17.292 1.00 87.56 91 TYR A C 1
ATOM 739 O O . TYR A 1 91 ? 14.402 -4.558 -16.224 1.00 87.56 91 TYR A O 1
ATOM 747 N N . SER A 1 92 ? 15.308 -5.260 -18.144 1.00 84.56 92 SER A N 1
ATOM 748 C CA . SER A 1 92 ? 16.561 -4.512 -18.013 1.00 84.56 92 SER A CA 1
ATOM 749 C C . SER A 1 92 ? 16.707 -3.510 -19.156 1.00 84.56 92 SER A C 1
ATOM 751 O O . SER A 1 92 ? 16.191 -3.726 -20.255 1.00 84.56 92 SER A O 1
ATOM 753 N N . TRP A 1 93 ? 17.444 -2.427 -18.922 1.00 82.50 93 TRP A N 1
ATOM 754 C CA . TRP A 1 93 ? 17.938 -1.597 -20.020 1.00 82.50 93 TRP A CA 1
ATOM 755 C C . TRP A 1 93 ? 19.033 -2.341 -20.806 1.00 82.50 93 TRP A C 1
ATOM 757 O O . TRP A 1 93 ? 19.515 -3.401 -20.389 1.00 82.50 93 TRP A O 1
ATOM 767 N N . GLU A 1 94 ? 19.392 -1.827 -21.982 1.00 78.81 94 GLU A N 1
ATOM 768 C CA . GLU A 1 94 ? 20.358 -2.480 -22.868 1.00 78.81 94 GLU A CA 1
ATOM 769 C C . GLU A 1 94 ? 21.717 -2.660 -22.168 1.00 78.81 94 GLU A C 1
ATOM 771 O O . GLU A 1 94 ? 22.326 -1.688 -21.732 1.00 78.81 94 GLU A O 1
ATOM 776 N N . ASN A 1 95 ? 22.208 -3.903 -22.104 1.00 77.56 95 ASN A N 1
ATOM 777 C CA . ASN A 1 95 ? 23.444 -4.310 -21.413 1.00 77.56 95 ASN A CA 1
ATOM 778 C C . ASN A 1 95 ? 23.422 -4.212 -19.876 1.00 77.56 95 ASN A C 1
ATOM 780 O O . ASN A 1 95 ? 24.467 -4.377 -19.250 1.00 77.56 95 ASN A O 1
ATOM 784 N N . GLU A 1 96 ? 22.253 -4.011 -19.271 1.00 82.94 96 GLU A N 1
ATOM 785 C CA . GLU A 1 96 ? 22.091 -3.941 -17.818 1.00 82.94 96 GLU A CA 1
ATOM 786 C C . GLU A 1 96 ? 21.586 -5.259 -17.220 1.00 82.94 96 GLU A C 1
ATOM 788 O O . GLU A 1 96 ? 21.092 -6.151 -17.915 1.00 82.94 96 GLU A O 1
ATOM 793 N N . THR A 1 97 ? 21.696 -5.383 -15.897 1.00 85.00 97 THR A N 1
ATOM 794 C CA . THR A 1 97 ? 21.248 -6.581 -15.174 1.00 85.00 97 THR A CA 1
ATOM 795 C C . THR A 1 97 ? 19.730 -6.571 -14.978 1.00 85.00 97 THR A C 1
ATOM 797 O O . THR A 1 97 ? 19.143 -5.548 -14.624 1.00 85.00 97 THR A O 1
ATOM 800 N N . TYR A 1 98 ? 19.085 -7.722 -15.179 1.00 87.50 98 TYR A N 1
ATOM 801 C CA . TYR A 1 98 ? 17.666 -7.904 -14.869 1.00 87.50 98 TYR A CA 1
ATOM 802 C C . TYR A 1 98 ? 17.404 -7.910 -13.352 1.00 87.50 98 TYR A C 1
ATOM 804 O O . TYR A 1 98 ? 18.259 -8.351 -12.577 1.00 87.50 98 TYR A O 1
ATOM 812 N N . PRO A 1 99 ? 16.209 -7.487 -12.897 1.00 90.38 99 PRO A N 1
ATOM 813 C CA . PRO A 1 99 ? 15.790 -7.755 -11.527 1.00 90.38 99 PRO A CA 1
ATOM 814 C C . PRO A 1 99 ? 15.758 -9.268 -11.266 1.00 90.38 99 PRO A C 1
ATOM 816 O O . PRO A 1 99 ? 15.405 -10.057 -12.136 1.00 90.38 99 PRO A O 1
ATOM 819 N N . SER A 1 100 ? 16.096 -9.693 -10.051 1.00 92.38 100 SER A N 1
ATOM 820 C CA . SER A 1 100 ? 15.925 -11.083 -9.636 1.00 92.38 100 SER A CA 1
ATOM 821 C C . SER A 1 100 ? 14.457 -11.356 -9.258 1.00 92.38 100 SER A C 1
ATOM 823 O O . SER A 1 100 ? 13.696 -10.423 -8.989 1.00 92.38 100 SER A O 1
ATOM 825 N N . PRO A 1 101 ? 14.037 -12.625 -9.132 1.00 94.56 101 PRO A N 1
ATOM 826 C CA . PRO A 1 101 ? 12.725 -12.967 -8.579 1.00 94.56 101 PRO A CA 1
ATOM 827 C C . PRO A 1 101 ? 12.418 -12.320 -7.215 1.00 94.56 101 PRO A C 1
ATOM 829 O O . PRO A 1 101 ? 11.295 -11.871 -6.989 1.00 94.56 101 PRO A O 1
ATOM 832 N N . THR A 1 102 ? 13.404 -12.225 -6.312 1.00 94.69 102 THR A N 1
ATOM 833 C CA . THR A 1 102 ? 13.219 -11.583 -4.997 1.00 94.69 102 THR A CA 1
ATOM 834 C C . THR A 1 102 ? 13.084 -10.068 -5.111 1.00 94.69 102 THR A C 1
ATOM 836 O O . THR A 1 102 ? 12.352 -9.460 -4.334 1.00 94.69 102 THR A O 1
ATOM 839 N N . HIS A 1 103 ? 13.716 -9.452 -6.113 1.00 93.75 103 HIS A N 1
ATOM 840 C CA . HIS A 1 103 ? 13.525 -8.036 -6.414 1.00 93.75 103 HIS A CA 1
ATOM 841 C C . HIS A 1 103 ? 12.096 -7.727 -6.871 1.00 93.75 103 HIS A C 1
ATOM 843 O O . HIS A 1 103 ? 11.539 -6.722 -6.434 1.00 93.75 103 HIS A O 1
ATOM 849 N N . ILE A 1 104 ? 11.489 -8.589 -7.697 1.00 94.69 104 ILE A N 1
ATOM 850 C CA . ILE A 1 104 ? 10.093 -8.418 -8.133 1.00 94.69 104 ILE A CA 1
ATOM 851 C C . ILE A 1 104 ? 9.145 -8.439 -6.935 1.00 94.69 104 ILE A C 1
ATOM 853 O O . ILE A 1 104 ? 8.294 -7.554 -6.814 1.00 94.69 104 ILE A O 1
ATOM 857 N N . ASP A 1 105 ? 9.318 -9.409 -6.033 1.00 95.88 105 ASP A N 1
ATOM 858 C CA . ASP A 1 105 ? 8.526 -9.510 -4.803 1.00 95.88 105 ASP A CA 1
ATOM 859 C C . ASP A 1 105 ? 8.693 -8.248 -3.940 1.00 95.88 105 ASP A C 1
ATOM 861 O O . ASP A 1 105 ? 7.728 -7.535 -3.653 1.00 95.88 105 ASP A O 1
ATOM 865 N N . CYS A 1 106 ? 9.942 -7.902 -3.618 1.00 96.62 106 CYS A N 1
ATOM 866 C CA . CYS A 1 106 ? 10.273 -6.763 -2.770 1.00 96.62 106 CYS A CA 1
ATOM 867 C C . CYS A 1 106 ? 9.759 -5.431 -3.340 1.00 96.62 106 CYS A C 1
ATOM 869 O O . CYS A 1 106 ? 9.063 -4.692 -2.645 1.00 96.62 106 CYS A O 1
ATOM 871 N N . GLN A 1 107 ? 10.015 -5.129 -4.617 1.00 95.38 107 GLN A N 1
ATOM 872 C CA . GLN A 1 107 ? 9.571 -3.876 -5.238 1.00 95.38 107 GLN A CA 1
ATOM 873 C C . GLN A 1 107 ? 8.046 -3.751 -5.275 1.00 95.38 107 GLN A C 1
ATOM 875 O O . GLN A 1 107 ? 7.499 -2.663 -5.069 1.00 95.38 107 GLN A O 1
ATOM 880 N N . THR A 1 108 ? 7.354 -4.861 -5.521 1.00 96.88 108 THR A N 1
ATOM 881 C CA . THR A 1 108 ? 5.893 -4.868 -5.588 1.00 96.88 108 THR A CA 1
ATOM 882 C C . THR A 1 108 ? 5.278 -4.578 -4.226 1.00 96.88 108 THR A C 1
ATOM 884 O O . THR A 1 108 ? 4.392 -3.731 -4.107 1.00 96.88 108 THR A O 1
ATOM 887 N N . TYR A 1 109 ? 5.785 -5.208 -3.169 1.00 98.06 109 TYR A N 1
ATOM 888 C CA . TYR A 1 109 ? 5.290 -4.942 -1.823 1.00 98.06 109 TYR A CA 1
ATOM 889 C C . TYR A 1 109 ? 5.786 -3.622 -1.238 1.00 98.06 109 TYR A C 1
ATOM 891 O O . TYR A 1 109 ? 5.068 -3.030 -0.436 1.00 98.06 109 TYR A O 1
ATOM 899 N N . LEU A 1 110 ? 6.916 -3.076 -1.698 1.00 97.62 110 LEU A N 1
ATOM 900 C CA . LEU A 1 110 ? 7.272 -1.678 -1.431 1.00 97.62 110 LEU A CA 1
ATOM 901 C C . LEU A 1 110 ? 6.209 -0.722 -1.976 1.00 97.62 110 LEU A C 1
ATOM 903 O O . LEU A 1 110 ? 5.809 0.199 -1.264 1.00 97.62 110 LEU A O 1
ATOM 907 N N . ALA A 1 111 ? 5.702 -0.952 -3.192 1.00 98.06 111 ALA A N 1
ATOM 908 C CA . ALA A 1 111 ? 4.613 -0.149 -3.741 1.00 98.06 111 ALA A CA 1
ATOM 909 C C . ALA A 1 111 ? 3.378 -0.189 -2.832 1.00 98.06 111 ALA A C 1
ATOM 911 O O . ALA A 1 111 ? 2.876 0.869 -2.440 1.00 98.06 111 ALA A O 1
ATOM 912 N N . PHE A 1 112 ? 2.929 -1.380 -2.424 1.00 98.50 112 PHE A N 1
ATOM 913 C CA . PHE A 1 112 ? 1.805 -1.488 -1.492 1.00 98.50 112 PHE A CA 1
ATOM 914 C C . PHE A 1 112 ? 2.112 -0.826 -0.147 1.00 98.50 112 PHE A C 1
ATOM 916 O O . PHE A 1 112 ? 1.313 -0.003 0.281 1.00 98.50 112 PHE A O 1
ATOM 923 N N . ILE A 1 113 ? 3.287 -1.044 0.458 1.00 98.50 113 ILE A N 1
ATOM 924 C CA . ILE A 1 113 ? 3.743 -0.349 1.680 1.00 98.50 113 ILE A CA 1
ATOM 925 C C . ILE A 1 113 ? 3.564 1.165 1.589 1.00 98.50 113 ILE A C 1
ATOM 927 O O . ILE A 1 113 ? 3.103 1.781 2.549 1.00 98.50 113 ILE A O 1
ATOM 931 N N . THR A 1 114 ? 3.859 1.776 0.443 1.00 98.31 114 THR A N 1
ATOM 932 C CA . THR A 1 114 ? 3.695 3.229 0.277 1.00 98.31 114 THR A CA 1
ATOM 933 C C . THR A 1 114 ? 2.242 3.705 0.173 1.00 98.31 114 THR A C 1
ATOM 935 O O . THR A 1 114 ? 1.996 4.904 0.285 1.00 98.31 114 THR A O 1
ATOM 938 N N . GLY A 1 115 ? 1.280 2.794 0.003 1.00 98.25 115 GLY A N 1
ATOM 939 C CA . GLY A 1 115 ? -0.151 3.088 -0.121 1.00 98.25 115 GLY A CA 1
ATOM 940 C C . GLY A 1 115 ? -0.696 3.015 -1.549 1.00 98.25 115 GLY A C 1
ATOM 941 O O . GLY A 1 115 ? -1.829 3.447 -1.785 1.00 98.25 115 GLY A O 1
ATOM 942 N N . MET A 1 116 ? 0.076 2.475 -2.500 1.00 98.25 116 MET A N 1
ATOM 943 C CA . MET A 1 116 ? -0.405 2.223 -3.862 1.00 98.25 116 MET A CA 1
ATOM 944 C C . MET A 1 116 ? -1.621 1.299 -3.846 1.00 98.25 116 MET A C 1
ATOM 946 O O . MET A 1 116 ? -1.729 0.394 -3.018 1.00 98.25 116 MET A O 1
ATOM 950 N N . LYS A 1 117 ? -2.547 1.526 -4.777 1.00 97.62 117 LYS A N 1
ATOM 951 C CA . LYS A 1 117 ? -3.817 0.794 -4.869 1.00 97.62 117 LYS A CA 1
ATOM 952 C C . LYS A 1 117 ? -3.827 -0.277 -5.955 1.00 97.62 117 LYS A C 1
ATOM 954 O O . LYS A 1 117 ? -4.799 -1.013 -6.079 1.00 97.62 117 LYS A O 1
ATOM 959 N N . GLY A 1 118 ? -2.746 -0.382 -6.717 1.00 96.62 118 GLY A N 1
ATOM 960 C CA . GLY A 1 118 ? -2.565 -1.402 -7.735 1.00 96.62 118 GLY A CA 1
ATOM 961 C C . GLY A 1 118 ? -1.143 -1.413 -8.270 1.00 96.62 118 GLY A C 1
ATOM 962 O O . GLY A 1 118 ? -0.342 -0.522 -7.976 1.00 96.62 118 GLY A O 1
ATOM 963 N N . VAL A 1 119 ? -0.860 -2.421 -9.088 1.00 95.69 119 VAL A N 1
ATOM 964 C CA . VAL A 1 119 ? 0.430 -2.645 -9.738 1.00 95.69 119 VAL A CA 1
ATOM 965 C C . VAL A 1 119 ? 0.173 -3.065 -11.180 1.00 95.69 119 VAL A C 1
ATOM 967 O O . VAL A 1 119 ? -0.707 -3.884 -11.442 1.00 95.69 119 VAL A O 1
ATOM 970 N N . ILE A 1 120 ? 0.948 -2.520 -12.111 1.00 93.19 120 ILE A N 1
ATOM 971 C CA . ILE A 1 120 ? 1.008 -2.983 -13.495 1.00 93.19 120 ILE A CA 1
ATOM 972 C C . ILE A 1 120 ? 2.472 -3.100 -13.901 1.00 93.19 120 ILE A C 1
ATOM 974 O O . ILE A 1 120 ? 3.213 -2.126 -13.864 1.00 93.19 120 ILE A O 1
ATOM 978 N N . TYR A 1 121 ? 2.919 -4.298 -14.261 1.00 89.94 121 TYR A N 1
ATOM 979 C CA . TYR A 1 121 ? 4.309 -4.484 -14.658 1.00 89.94 121 TYR A CA 1
ATOM 980 C C . TYR A 1 121 ? 4.549 -3.979 -16.079 1.00 89.94 121 TYR A C 1
ATOM 982 O O . TYR A 1 121 ? 3.780 -4.258 -17.003 1.00 89.94 121 TYR A O 1
ATOM 990 N N . TYR A 1 122 ? 5.659 -3.269 -16.241 1.00 80.69 122 TYR A N 1
ATOM 991 C CA . TYR A 1 122 ? 6.247 -2.930 -17.529 1.00 80.69 122 TYR A CA 1
ATOM 992 C C . TYR A 1 122 ? 7.600 -3.664 -17.609 1.00 80.69 122 TYR A C 1
ATOM 994 O O . TYR A 1 122 ? 8.343 -3.640 -16.626 1.00 80.69 122 TYR A O 1
ATOM 1002 N N . THR A 1 123 ? 7.956 -4.402 -18.668 1.00 72.19 123 THR A N 1
ATOM 1003 C CA . THR A 1 123 ? 7.182 -4.820 -19.856 1.00 72.19 123 THR A CA 1
ATOM 1004 C C . THR A 1 123 ? 7.199 -6.355 -19.951 1.00 72.19 123 THR A C 1
ATOM 1006 O O . THR A 1 123 ? 8.192 -6.991 -19.609 1.00 72.19 123 THR A O 1
ATOM 1009 N N . PHE A 1 124 ? 6.100 -6.956 -20.421 1.00 68.00 124 PHE A N 1
ATOM 1010 C CA . PHE A 1 124 ? 6.013 -8.410 -20.621 1.00 68.00 124 PHE A CA 1
ATOM 1011 C C . PHE A 1 124 ? 6.468 -8.865 -22.011 1.00 68.00 124 PHE A C 1
ATOM 1013 O O . PHE A 1 124 ? 7.006 -9.962 -22.157 1.00 68.00 124 PHE A O 1
ATOM 1020 N N . LYS A 1 125 ? 6.173 -8.050 -23.030 1.00 72.69 125 LYS A N 1
ATOM 1021 C CA . LYS A 1 125 ? 6.408 -8.329 -24.449 1.00 72.69 125 LYS A CA 1
ATOM 1022 C C . LYS A 1 125 ? 6.746 -7.029 -25.151 1.00 72.69 125 LYS A C 1
ATOM 1024 O O . LYS A 1 125 ? 5.848 -6.298 -25.566 1.00 72.69 125 LYS A O 1
ATOM 1029 N N . ASP A 1 126 ? 8.032 -6.750 -25.258 1.00 70.88 126 ASP A N 1
ATOM 1030 C CA . ASP A 1 126 ? 8.547 -5.627 -26.026 1.00 70.88 126 ASP A CA 1
ATOM 1031 C C . ASP A 1 126 ? 9.416 -6.165 -27.168 1.00 70.88 126 ASP A C 1
ATOM 1033 O O . ASP A 1 126 ? 10.519 -6.681 -26.975 1.00 70.88 126 ASP A O 1
ATOM 1037 N N . TYR A 1 127 ? 8.853 -6.102 -28.376 1.00 66.38 127 TYR A N 1
ATOM 1038 C CA . TYR A 1 127 ? 9.516 -6.552 -29.597 1.00 66.38 127 TYR A CA 1
ATOM 1039 C C . TYR A 1 127 ? 10.629 -5.599 -30.039 1.00 66.38 127 TYR A C 1
ATOM 1041 O O . TYR A 1 127 ? 11.546 -6.050 -30.724 1.00 66.38 127 TYR A O 1
ATOM 1049 N N . ASP A 1 128 ? 10.571 -4.327 -29.637 1.00 65.56 128 ASP A N 1
ATOM 1050 C CA . ASP A 1 128 ? 11.560 -3.320 -30.018 1.00 65.56 128 ASP A CA 1
ATOM 1051 C C . ASP A 1 128 ? 12.857 -3.508 -29.219 1.00 65.56 128 ASP A C 1
ATOM 1053 O O . ASP A 1 128 ? 13.948 -3.327 -29.758 1.00 65.56 128 ASP A O 1
ATOM 1057 N N . ASN A 1 129 ? 12.745 -3.982 -27.972 1.00 60.56 129 ASN A N 1
ATOM 1058 C CA . ASN A 1 129 ? 13.882 -4.257 -27.086 1.00 60.56 129 ASN A CA 1
ATOM 1059 C C . ASN A 1 129 ? 14.207 -5.757 -26.920 1.00 60.56 129 ASN A C 1
ATOM 1061 O O . ASN A 1 129 ? 15.075 -6.124 -26.128 1.00 60.56 129 ASN A O 1
ATOM 1065 N N . ASN A 1 130 ? 13.527 -6.639 -27.666 1.00 57.47 130 ASN A N 1
ATOM 1066 C CA . ASN A 1 130 ? 13.645 -8.104 -27.576 1.00 57.47 130 ASN A CA 1
ATOM 1067 C C . ASN A 1 130 ? 13.421 -8.668 -26.150 1.00 57.47 130 ASN A C 1
ATOM 1069 O O . ASN A 1 130 ? 13.886 -9.759 -25.807 1.00 57.47 130 ASN A O 1
ATOM 1073 N N . SER A 1 131 ? 12.688 -7.934 -25.316 1.00 63.56 131 SER A N 1
ATOM 1074 C CA . SER A 1 131 ? 12.341 -8.278 -23.940 1.00 63.56 131 SER A CA 1
ATOM 1075 C C . SER A 1 131 ? 10.979 -8.975 -23.919 1.00 63.56 131 SER A C 1
ATOM 1077 O O . SER A 1 131 ? 9.938 -8.394 -23.618 1.00 63.56 131 SER A O 1
ATOM 1079 N N . ASN A 1 132 ? 10.991 -10.263 -24.270 1.00 78.50 132 ASN A N 1
ATOM 1080 C CA . ASN A 1 132 ? 9.881 -11.185 -24.015 1.00 78.50 132 ASN A CA 1
ATOM 1081 C C . ASN A 1 132 ? 10.198 -11.968 -22.745 1.00 78.50 132 ASN A C 1
ATOM 1083 O O . ASN A 1 132 ? 10.758 -13.061 -22.827 1.00 78.50 132 ASN A O 1
ATOM 1087 N N . ILE A 1 133 ? 9.907 -11.394 -21.576 1.00 82.31 133 ILE A N 1
ATOM 1088 C CA . ILE A 1 133 ? 10.379 -11.957 -20.300 1.00 82.31 133 ILE A CA 1
ATOM 1089 C C . ILE A 1 133 ? 9.809 -13.356 -20.033 1.00 82.31 133 ILE A C 1
ATOM 1091 O O . ILE A 1 133 ? 10.457 -14.158 -19.373 1.00 82.31 133 ILE A O 1
ATOM 1095 N N . ASP A 1 134 ? 8.644 -13.690 -20.599 1.00 80.25 134 ASP A N 1
ATOM 1096 C CA . ASP A 1 134 ? 8.057 -15.035 -20.534 1.00 80.25 134 ASP A CA 1
ATOM 1097 C C . ASP A 1 134 ? 8.936 -16.103 -21.206 1.00 80.25 134 ASP A C 1
ATOM 1099 O O . ASP A 1 134 ? 8.879 -17.277 -20.840 1.00 80.25 134 ASP A O 1
ATOM 1103 N N . ILE A 1 135 ? 9.767 -15.696 -22.166 1.00 83.31 135 ILE A N 1
ATOM 1104 C CA . ILE A 1 135 ? 10.679 -16.565 -22.913 1.00 83.31 135 ILE A CA 1
ATOM 1105 C C . ILE A 1 135 ? 12.123 -16.380 -22.442 1.00 83.31 135 ILE A C 1
ATOM 1107 O O . ILE A 1 135 ? 12.844 -17.361 -22.265 1.00 83.31 135 ILE A O 1
ATOM 1111 N N . THR A 1 136 ? 12.570 -15.134 -22.287 1.00 85.56 136 THR A N 1
ATOM 1112 C CA . THR A 1 136 ? 13.979 -14.804 -22.049 1.00 85.56 136 THR A CA 1
ATOM 1113 C C . THR A 1 136 ? 14.358 -14.813 -20.574 1.00 85.56 136 THR A C 1
ATOM 1115 O O . THR A 1 136 ? 15.539 -14.986 -20.290 1.00 85.56 136 THR A O 1
ATOM 1118 N N . GLN A 1 137 ? 13.398 -14.635 -19.659 1.00 90.44 137 GLN A N 1
ATOM 1119 C CA . GLN A 1 137 ? 13.596 -14.566 -18.203 1.00 90.44 137 GLN A CA 1
ATOM 1120 C C . GLN A 1 137 ? 12.435 -15.260 -17.450 1.00 90.44 137 GLN A C 1
ATOM 1122 O O . GLN A 1 137 ? 11.704 -14.621 -16.679 1.00 90.44 137 GLN A O 1
ATOM 1127 N N . PRO A 1 138 ? 12.202 -16.565 -17.693 1.00 91.44 138 PRO A N 1
ATOM 1128 C CA . PRO A 1 138 ? 11.016 -17.272 -17.205 1.00 91.44 138 PRO A CA 1
ATOM 1129 C C . PRO A 1 138 ? 10.859 -17.246 -15.675 1.00 91.44 138 PRO A C 1
ATOM 1131 O O . PRO A 1 138 ? 9.739 -17.293 -15.172 1.00 91.44 138 PRO A O 1
ATOM 1134 N N . GLU A 1 139 ? 11.950 -17.133 -14.920 1.00 94.00 139 GLU A N 1
ATOM 1135 C CA . GLU A 1 139 ? 11.953 -16.988 -13.465 1.00 94.00 139 GLU A CA 1
ATOM 1136 C C . GLU A 1 139 ? 11.391 -15.640 -12.987 1.00 94.00 139 GLU A C 1
ATOM 1138 O O . GLU A 1 139 ? 10.677 -15.603 -11.983 1.00 94.00 139 GLU A O 1
ATOM 1143 N N . ILE A 1 140 ? 11.645 -14.549 -13.717 1.00 92.69 140 ILE A N 1
ATOM 1144 C CA . ILE A 1 140 ? 11.089 -13.217 -13.428 1.00 92.69 140 ILE A CA 1
ATOM 1145 C C . ILE A 1 140 ? 9.597 -13.220 -13.742 1.00 92.69 140 ILE A C 1
ATOM 1147 O O . ILE A 1 140 ? 8.788 -12.754 -12.938 1.00 92.69 140 ILE A O 1
ATOM 1151 N N . PHE A 1 141 ? 9.220 -13.798 -14.886 1.00 92.56 141 PHE A N 1
ATOM 1152 C CA . PHE A 1 141 ? 7.818 -13.953 -15.260 1.00 92.56 141 PHE A CA 1
ATOM 1153 C C . PHE A 1 141 ? 7.047 -14.786 -14.227 1.00 92.56 141 PHE A C 1
ATOM 1155 O O . PHE A 1 141 ? 5.968 -14.384 -13.794 1.00 92.56 141 PHE A O 1
ATOM 1162 N N . ALA A 1 142 ? 7.616 -15.910 -13.779 1.00 93.88 142 ALA A N 1
ATOM 1163 C CA . ALA A 1 142 ? 7.021 -16.744 -12.739 1.00 93.88 142 ALA A CA 1
ATOM 1164 C C . ALA A 1 142 ? 6.887 -16.001 -11.399 1.00 93.88 142 ALA A C 1
ATOM 1166 O O . ALA A 1 142 ? 5.867 -16.143 -10.725 1.00 93.88 142 ALA A O 1
ATOM 1167 N N . ALA A 1 143 ? 7.873 -15.180 -11.024 1.00 94.38 143 ALA A N 1
ATOM 1168 C CA . ALA A 1 143 ? 7.799 -14.350 -9.823 1.00 94.38 143 ALA A CA 1
ATOM 1169 C C . ALA A 1 143 ? 6.671 -13.310 -9.911 1.00 94.38 143 ALA A C 1
ATOM 1171 O O . ALA A 1 143 ? 5.853 -13.216 -8.998 1.00 94.38 143 ALA A O 1
ATOM 1172 N N . ALA A 1 144 ? 6.571 -12.587 -11.031 1.00 93.94 144 ALA A N 1
ATOM 1173 C CA . ALA A 1 144 ? 5.499 -11.618 -11.265 1.00 93.94 144 ALA A CA 1
ATOM 1174 C C . ALA A 1 144 ? 4.111 -12.284 -11.279 1.00 93.94 144 ALA A C 1
ATOM 1176 O O . ALA A 1 144 ? 3.163 -11.749 -10.706 1.00 93.94 144 ALA A O 1
ATOM 1177 N N . ALA A 1 145 ? 3.991 -13.469 -11.888 1.00 93.69 145 ALA A N 1
ATOM 1178 C CA . ALA A 1 145 ? 2.755 -14.248 -11.892 1.00 93.69 145 ALA A CA 1
ATOM 1179 C C . ALA A 1 145 ? 2.345 -14.677 -10.475 1.00 93.69 145 ALA A C 1
ATOM 1181 O O . ALA A 1 145 ? 1.187 -14.512 -10.100 1.00 93.69 145 ALA A O 1
ATOM 1182 N N . LYS A 1 146 ? 3.298 -15.146 -9.662 1.00 95.12 146 LYS A N 1
ATOM 1183 C CA . LYS A 1 146 ? 3.053 -15.520 -8.264 1.00 95.12 146 LYS A CA 1
ATOM 1184 C C . LYS A 1 146 ? 2.563 -14.333 -7.427 1.00 95.12 146 LYS A C 1
ATOM 1186 O O . LYS A 1 146 ? 1.597 -14.464 -6.683 1.00 95.12 146 LYS A O 1
ATOM 1191 N N . VAL A 1 147 ? 3.186 -13.164 -7.577 1.00 95.50 147 VAL A N 1
ATOM 1192 C CA . VAL A 1 147 ? 2.726 -11.942 -6.895 1.00 95.50 147 VAL A CA 1
ATOM 1193 C C . VAL A 1 147 ? 1.337 -11.529 -7.390 1.00 95.50 147 VAL A C 1
ATOM 1195 O O . VAL A 1 147 ? 0.497 -11.110 -6.598 1.00 95.50 147 VAL A O 1
ATOM 1198 N N . ALA A 1 148 ? 1.039 -11.685 -8.682 1.00 94.56 148 ALA A N 1
ATOM 1199 C CA . ALA A 1 148 ? -0.303 -11.427 -9.195 1.00 94.56 148 ALA A CA 1
ATOM 1200 C C . ALA A 1 148 ? -1.353 -12.365 -8.569 1.00 94.56 148 ALA A C 1
ATOM 1202 O O . ALA A 1 148 ? -2.432 -11.898 -8.217 1.00 94.56 148 ALA A O 1
ATOM 1203 N N . GLU A 1 149 ? -1.049 -13.652 -8.377 1.00 95.81 149 GLU A N 1
ATOM 1204 C CA . GLU A 1 149 ? -1.944 -14.599 -7.690 1.00 95.81 149 GLU A CA 1
ATOM 1205 C C . GLU A 1 149 ? -2.254 -14.165 -6.249 1.00 95.81 149 GLU A C 1
ATOM 1207 O O . GLU A 1 149 ? -3.415 -14.194 -5.839 1.00 95.81 149 GLU A O 1
ATOM 1212 N N . GLU A 1 150 ? -1.245 -13.707 -5.501 1.00 96.12 150 GLU A N 1
ATOM 1213 C CA . GLU A 1 150 ? -1.423 -13.122 -4.165 1.00 96.12 150 GLU A CA 1
ATOM 1214 C C . GLU A 1 150 ? -2.312 -11.880 -4.200 1.00 96.12 150 GLU A C 1
ATOM 1216 O O . GLU A 1 150 ? -3.288 -11.777 -3.453 1.00 96.12 150 GLU A O 1
ATOM 1221 N N . VAL A 1 151 ? -2.001 -10.944 -5.101 1.00 94.94 151 VAL A N 1
ATOM 1222 C CA . VAL A 1 151 ? -2.707 -9.664 -5.195 1.00 94.94 151 VAL A CA 1
ATOM 1223 C C . VAL A 1 151 ? -4.163 -9.851 -5.623 1.00 94.94 151 VAL A C 1
ATOM 1225 O O . VAL A 1 151 ? -5.030 -9.056 -5.257 1.00 94.94 151 VAL A O 1
ATOM 1228 N N . LEU A 1 152 ? -4.448 -10.908 -6.386 1.00 94.88 152 LEU A N 1
ATOM 1229 C CA . LEU A 1 152 ? -5.787 -11.242 -6.853 1.00 94.88 152 LEU A CA 1
ATOM 1230 C C . LEU A 1 152 ? -6.652 -11.965 -5.812 1.00 94.88 152 LEU A C 1
ATOM 1232 O O . LEU A 1 152 ? -7.845 -12.159 -6.062 1.00 94.88 152 LEU A O 1
ATOM 1236 N N . GLN A 1 153 ? -6.113 -12.322 -4.641 1.00 96.69 153 GLN A N 1
ATOM 1237 C CA . GLN A 1 153 ? -6.937 -12.848 -3.556 1.00 96.69 153 GLN A CA 1
ATOM 1238 C C . GLN A 1 153 ? -7.965 -11.798 -3.113 1.00 96.69 153 GLN A C 1
ATOM 1240 O O . GLN A 1 153 ? -7.624 -10.660 -2.795 1.00 96.69 153 GLN A O 1
ATOM 1245 N N . THR A 1 154 ? -9.245 -12.180 -3.079 1.00 96.81 154 THR A N 1
ATOM 1246 C CA . THR A 1 154 ? -10.367 -11.250 -2.856 1.00 96.81 154 THR A CA 1
ATOM 1247 C C . THR A 1 154 ? -10.239 -10.457 -1.558 1.00 96.81 154 THR A C 1
ATOM 1249 O O . THR A 1 154 ? -10.508 -9.257 -1.537 1.00 96.81 154 THR A O 1
ATOM 1252 N N . GLU A 1 155 ? -9.802 -11.112 -0.482 1.00 96.62 155 GLU A N 1
ATOM 1253 C CA . GLU A 1 155 ? -9.576 -10.450 0.801 1.00 96.62 155 GLU A CA 1
ATOM 1254 C C . GLU A 1 155 ? -8.493 -9.372 0.681 1.00 96.62 155 GLU A C 1
ATOM 1256 O O . GLU A 1 155 ? -8.702 -8.233 1.095 1.00 96.62 155 GLU A O 1
ATOM 1261 N N . TRP A 1 156 ? -7.378 -9.691 0.022 1.00 96.50 156 TRP A N 1
ATOM 1262 C CA . TRP A 1 156 ? -6.287 -8.747 -0.178 1.00 96.50 156 TRP A CA 1
ATOM 1263 C C . TRP A 1 156 ? -6.682 -7.531 -1.004 1.00 96.50 156 TRP A C 1
ATOM 1265 O O . TRP A 1 156 ? -6.368 -6.399 -0.636 1.00 96.50 156 TRP A O 1
ATOM 1275 N N . GLN A 1 157 ? -7.418 -7.748 -2.095 1.00 96.62 157 GLN A N 1
ATOM 1276 C CA . GLN A 1 157 ? -7.947 -6.657 -2.910 1.00 96.62 157 GLN A CA 1
ATOM 1277 C C . GLN A 1 157 ? -8.777 -5.692 -2.060 1.00 96.62 157 GLN A C 1
ATOM 1279 O O . GLN A 1 157 ? -8.587 -4.479 -2.145 1.00 96.62 157 GLN A O 1
ATOM 1284 N N . SER A 1 158 ? -9.654 -6.222 -1.202 1.00 97.31 158 SER A N 1
ATOM 1285 C CA . SER A 1 158 ? -10.478 -5.404 -0.310 1.00 97.31 158 SER A CA 1
ATOM 1286 C C . SER A 1 158 ? -9.626 -4.611 0.687 1.00 97.31 158 SER A C 1
ATOM 1288 O O . SER A 1 158 ? -9.844 -3.411 0.866 1.00 97.31 158 SER A O 1
ATOM 1290 N N . VAL A 1 159 ? -8.598 -5.233 1.274 1.00 97.81 159 VAL A N 1
ATOM 1291 C CA . VAL A 1 159 ? -7.655 -4.570 2.192 1.00 97.81 159 VAL A CA 1
ATOM 1292 C C . VAL A 1 159 ? -6.920 -3.420 1.503 1.00 97.81 159 VAL A C 1
ATOM 1294 O O . VAL A 1 159 ? -6.906 -2.302 2.020 1.00 97.81 159 VAL A O 1
ATOM 1297 N N . ILE A 1 160 ? -6.347 -3.654 0.321 1.00 97.50 160 ILE A N 1
ATOM 1298 C CA . ILE A 1 160 ? -5.603 -2.626 -0.416 1.00 97.50 160 ILE A CA 1
ATOM 1299 C C . ILE A 1 160 ? -6.526 -1.481 -0.844 1.00 97.50 160 ILE A C 1
ATOM 1301 O O . ILE A 1 160 ? -6.178 -0.310 -0.659 1.00 97.50 160 ILE A O 1
ATOM 1305 N N . LEU A 1 161 ? -7.708 -1.785 -1.385 1.00 96.38 161 LEU A N 1
ATOM 1306 C CA . LEU A 1 161 ? -8.617 -0.780 -1.942 1.00 96.38 161 LEU A CA 1
ATOM 1307 C C . LEU A 1 161 ? -9.389 -0.001 -0.871 1.00 96.38 161 LEU A C 1
ATOM 1309 O O . LEU A 1 161 ? -9.637 1.192 -1.053 1.00 96.38 161 LEU A O 1
ATOM 1313 N N . HIS A 1 162 ? -9.751 -0.642 0.240 1.00 96.12 162 HIS A N 1
ATOM 1314 C CA . HIS A 1 162 ? -10.705 -0.098 1.214 1.00 96.12 162 HIS A CA 1
ATOM 1315 C C . HIS A 1 162 ? -10.176 -0.038 2.653 1.00 96.12 162 HIS A C 1
A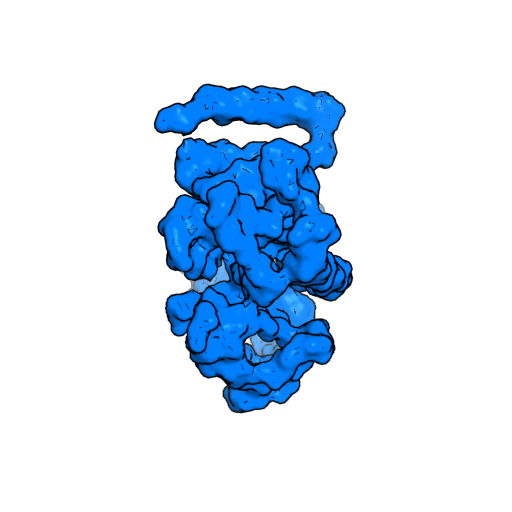TOM 1317 O O . HIS A 1 162 ? -10.845 0.519 3.525 1.00 96.12 162 HIS A O 1
ATOM 1323 N N . GLY A 1 163 ? -8.996 -0.594 2.930 1.00 96.88 163 GLY A N 1
ATOM 1324 C CA . GLY A 1 163 ? -8.350 -0.500 4.235 1.00 96.88 163 GLY A CA 1
ATOM 1325 C C . GLY A 1 163 ? -7.815 0.902 4.538 1.00 96.88 163 GLY A C 1
ATOM 1326 O O . GLY A 1 163 ? -7.390 1.646 3.648 1.00 96.88 163 GLY A O 1
ATOM 1327 N N . THR A 1 164 ? -7.803 1.248 5.825 1.00 96.94 164 THR A N 1
ATOM 1328 C CA . THR A 1 164 ? -7.137 2.454 6.328 1.00 96.94 164 THR A CA 1
ATOM 1329 C C . THR A 1 164 ? -5.649 2.173 6.455 1.00 96.94 164 THR A C 1
ATOM 1331 O O . THR A 1 164 ? -5.242 1.345 7.264 1.00 96.94 164 THR A O 1
ATOM 1334 N N . HIS A 1 165 ? -4.851 2.860 5.647 1.00 97.75 165 HIS A N 1
ATOM 1335 C CA . HIS A 1 165 ? -3.412 2.653 5.530 1.00 97.75 165 HIS A CA 1
ATOM 1336 C C . HIS A 1 165 ? -2.624 3.605 6.435 1.00 97.75 165 HIS A C 1
ATOM 1338 O O . HIS A 1 165 ? -2.955 4.785 6.549 1.00 97.75 165 HIS A O 1
ATOM 1344 N N . SER A 1 166 ? -1.547 3.103 7.034 1.00 97.69 166 SER A N 1
ATOM 1345 C CA . SER A 1 166 ? -0.467 3.927 7.577 1.00 97.69 166 SER A CA 1
ATOM 1346 C C . SER A 1 166 ? 0.889 3.362 7.169 1.00 97.69 166 SER A C 1
ATOM 1348 O O . SER A 1 166 ? 1.052 2.154 7.023 1.00 97.69 166 SER A O 1
ATOM 1350 N N . TYR A 1 167 ? 1.853 4.257 6.977 1.00 98.12 167 TYR A N 1
ATOM 1351 C CA . TYR A 1 167 ? 3.194 3.964 6.485 1.00 98.12 167 TYR A CA 1
ATOM 1352 C C . TYR A 1 167 ? 4.241 4.382 7.514 1.00 98.12 167 TYR A C 1
ATOM 1354 O O . TYR A 1 167 ? 4.167 5.497 8.040 1.00 98.12 167 TYR A O 1
ATOM 1362 N N . THR A 1 168 ? 5.264 3.547 7.700 1.00 98.44 168 THR A N 1
ATOM 1363 C CA . THR A 1 168 ? 6.404 3.838 8.568 1.00 98.44 168 THR A CA 1
ATOM 1364 C C . THR A 1 168 ? 7.728 3.500 7.878 1.00 98.44 168 THR A C 1
ATOM 1366 O O . THR A 1 168 ? 7.926 2.403 7.358 1.00 98.44 168 THR A O 1
ATOM 1369 N N . ASN A 1 169 ? 8.664 4.450 7.930 1.00 97.81 169 ASN A N 1
ATOM 1370 C CA . ASN A 1 169 ? 10.077 4.250 7.616 1.00 97.81 169 ASN A CA 1
ATOM 1371 C C . ASN A 1 169 ? 10.852 4.167 8.938 1.00 97.81 169 ASN A C 1
ATOM 1373 O O . ASN A 1 169 ? 10.785 5.108 9.731 1.00 97.81 169 ASN A O 1
ATOM 1377 N N . ILE A 1 170 ? 11.562 3.063 9.170 1.00 96.69 170 ILE A N 1
ATOM 1378 C CA . ILE A 1 170 ? 12.364 2.843 10.389 1.00 96.69 170 ILE A CA 1
ATOM 1379 C C . ILE A 1 170 ? 13.875 2.842 10.122 1.00 96.69 170 ILE A C 1
ATOM 1381 O O . ILE A 1 170 ? 14.668 2.589 11.025 1.00 96.69 170 ILE A O 1
ATOM 1385 N N . GLY A 1 171 ? 14.287 3.136 8.891 1.00 94.25 171 GLY A N 1
ATOM 1386 C CA . GLY A 1 171 ? 15.681 3.183 8.481 1.00 94.25 171 GLY A CA 1
ATOM 1387 C C . GLY A 1 171 ? 15.838 3.034 6.973 1.00 94.25 171 GLY A C 1
ATOM 1388 O O . GLY A 1 171 ? 14.895 2.699 6.258 1.00 94.25 171 GLY A O 1
ATOM 1389 N N . GLN A 1 172 ? 17.060 3.261 6.497 1.00 94.00 172 GLN A N 1
ATOM 1390 C CA . GLN A 1 172 ? 17.424 3.016 5.103 1.00 94.00 172 GLN A CA 1
ATOM 1391 C C . GLN A 1 172 ? 17.055 1.577 4.721 1.00 94.00 172 GLN A C 1
ATOM 1393 O O . GLN A 1 172 ? 17.434 0.644 5.431 1.00 94.00 172 GLN A O 1
ATOM 1398 N N . TYR A 1 173 ? 16.289 1.395 3.648 1.00 96.12 173 TYR A N 1
ATOM 1399 C CA . TYR A 1 173 ? 15.792 0.097 3.193 1.00 96.12 173 TYR A CA 1
ATOM 1400 C C . TYR A 1 173 ? 14.863 -0.650 4.164 1.00 96.12 173 TYR A C 1
ATOM 1402 O O . TYR A 1 173 ? 14.682 -1.861 4.005 1.00 96.12 173 TYR A O 1
ATOM 1410 N N . ARG A 1 174 ? 14.293 -0.004 5.193 1.00 97.56 174 ARG A N 1
ATOM 1411 C CA . ARG A 1 174 ? 13.442 -0.659 6.208 1.00 97.56 174 ARG A CA 1
ATOM 1412 C C . ARG A 1 174 ? 12.085 0.010 6.309 1.00 97.56 174 ARG A C 1
ATOM 1414 O O . ARG A 1 174 ? 11.950 1.122 6.828 1.00 97.56 174 ARG A O 1
ATOM 1421 N N . TYR A 1 175 ? 11.062 -0.714 5.875 1.00 98.44 175 TYR A N 1
ATOM 1422 C CA . TYR A 1 175 ? 9.720 -0.166 5.780 1.00 98.44 175 TYR A CA 1
ATOM 1423 C C . TYR A 1 175 ? 8.687 -1.136 6.312 1.00 98.44 175 TYR A C 1
ATOM 1425 O O . TYR A 1 175 ? 8.789 -2.345 6.106 1.00 98.44 175 TYR A O 1
ATOM 1433 N N . TYR A 1 176 ? 7.656 -0.594 6.944 1.00 98.75 176 TYR A N 1
ATOM 1434 C CA . TYR A 1 176 ? 6.439 -1.344 7.191 1.00 98.75 176 TYR A CA 1
ATOM 1435 C C . TYR A 1 176 ? 5.217 -0.456 7.002 1.00 98.75 176 TYR A C 1
ATOM 1437 O O . TYR A 1 176 ? 5.293 0.775 7.017 1.00 98.75 176 TYR A O 1
ATOM 1445 N N . ALA A 1 177 ? 4.077 -1.095 6.813 1.00 98.69 177 ALA A N 1
ATOM 1446 C CA . ALA A 1 177 ? 2.800 -0.427 6.747 1.00 98.69 177 ALA A CA 1
ATOM 1447 C C . ALA A 1 177 ? 1.715 -1.289 7.382 1.00 98.69 177 ALA A C 1
ATOM 1449 O O . ALA A 1 177 ? 1.793 -2.518 7.410 1.00 98.69 177 ALA A O 1
ATOM 1450 N N . ASN A 1 178 ? 0.702 -0.603 7.889 1.00 98.38 178 ASN A N 1
ATOM 1451 C CA . ASN A 1 178 ? -0.450 -1.195 8.539 1.00 98.38 178 ASN A CA 1
ATOM 1452 C C . ASN A 1 178 ? -1.698 -0.864 7.729 1.00 98.38 178 ASN A C 1
ATOM 1454 O O . ASN A 1 178 ? -1.913 0.300 7.382 1.00 98.38 178 ASN A O 1
ATOM 1458 N N . TRP A 1 179 ? -2.550 -1.858 7.504 1.00 98.50 179 TRP A N 1
ATOM 1459 C CA . TRP A 1 179 ? -3.904 -1.668 7.006 1.00 98.50 179 TRP A CA 1
ATOM 1460 C C . TRP A 1 179 ? -4.887 -2.135 8.053 1.00 98.50 179 TRP A C 1
ATOM 1462 O O . TRP A 1 179 ? -4.908 -3.304 8.423 1.00 98.50 179 TRP A O 1
ATOM 1472 N N . LEU A 1 180 ? -5.734 -1.220 8.497 1.00 97.81 180 LEU A N 1
ATOM 1473 C CA . LEU A 1 180 ? -6.915 -1.568 9.261 1.00 97.81 180 LEU A CA 1
ATOM 1474 C C . LEU A 1 180 ? -8.066 -1.798 8.286 1.00 97.81 180 LEU A C 1
ATOM 1476 O O . LEU A 1 180 ? -8.480 -0.874 7.579 1.00 97.81 180 LEU A O 1
ATOM 1480 N N . HIS A 1 181 ? -8.580 -3.020 8.242 1.00 97.12 181 HIS A N 1
ATOM 1481 C CA . HIS A 1 181 ? -9.731 -3.360 7.420 1.00 97.12 181 HIS A CA 1
ATOM 1482 C C . HIS A 1 181 ? -10.614 -4.353 8.171 1.00 97.12 181 HIS A C 1
ATOM 1484 O O . HIS A 1 181 ? -10.144 -5.395 8.627 1.00 97.12 181 HIS A O 1
ATOM 1490 N N . GLU A 1 182 ? -11.892 -4.000 8.317 1.00 93.56 182 GLU A N 1
ATOM 1491 C CA . GLU A 1 182 ? -12.835 -4.716 9.180 1.00 93.56 182 GLU A CA 1
ATOM 1492 C C . GLU A 1 182 ? -12.288 -4.836 10.618 1.00 93.56 182 GLU A C 1
ATOM 1494 O O . GLU A 1 182 ? -11.863 -3.837 11.192 1.00 93.56 182 GLU A O 1
ATOM 1499 N N . ASN A 1 183 ? -12.281 -6.037 11.200 1.00 93.50 183 ASN A N 1
ATOM 1500 C CA . ASN A 1 183 ? -11.761 -6.307 12.545 1.00 93.50 183 ASN A CA 1
ATOM 1501 C C . ASN A 1 183 ? -10.365 -6.951 12.503 1.00 93.50 183 ASN A C 1
ATOM 1503 O O . ASN A 1 183 ? -10.047 -7.815 13.321 1.00 93.50 183 ASN A O 1
ATOM 1507 N N . ALA A 1 184 ? -9.549 -6.591 11.514 1.00 97.31 184 ALA A N 1
ATOM 1508 C CA . ALA A 1 184 ? -8.201 -7.115 11.369 1.00 97.31 184 ALA A CA 1
ATOM 1509 C C . ALA A 1 184 ? -7.199 -6.011 11.024 1.00 97.31 184 ALA A C 1
ATOM 1511 O O . ALA A 1 184 ? -7.484 -5.070 10.277 1.00 97.31 184 ALA A O 1
ATOM 1512 N N . LEU A 1 185 ? -6.002 -6.175 11.575 1.00 98.19 185 LEU A N 1
ATOM 1513 C CA . LEU A 1 185 ? -4.814 -5.423 11.227 1.00 98.19 185 LEU A CA 1
ATOM 1514 C C . LEU A 1 185 ? -3.966 -6.278 10.287 1.00 98.19 185 LEU A C 1
ATOM 1516 O O . LEU A 1 185 ? -3.579 -7.392 10.637 1.00 98.19 185 LEU A O 1
ATOM 1520 N N . TYR A 1 186 ? -3.658 -5.742 9.115 1.00 98.62 186 TYR A N 1
ATOM 1521 C CA . TYR A 1 186 ? -2.729 -6.345 8.170 1.00 98.62 186 TYR A CA 1
ATOM 1522 C C . TYR A 1 186 ? -1.418 -5.579 8.250 1.00 98.62 186 TYR A C 1
ATOM 1524 O O . TYR A 1 186 ? -1.393 -4.372 8.005 1.00 98.62 186 TYR A O 1
ATOM 1532 N N . VAL A 1 187 ? -0.342 -6.267 8.611 1.00 98.69 187 VAL A N 1
ATOM 1533 C CA . VAL A 1 187 ? 0.993 -5.681 8.731 1.00 98.69 187 VAL A CA 1
ATOM 1534 C C . VAL A 1 187 ? 1.839 -6.191 7.578 1.00 98.69 187 VAL A C 1
ATOM 1536 O O . VAL A 1 187 ? 2.018 -7.399 7.439 1.00 98.69 187 VAL A O 1
ATOM 1539 N N . MET A 1 188 ? 2.363 -5.281 6.760 1.00 98.50 188 MET A N 1
ATOM 1540 C CA . MET A 1 188 ? 3.360 -5.588 5.733 1.00 98.50 188 MET A CA 1
ATOM 1541 C C . MET A 1 188 ? 4.699 -5.016 6.172 1.00 98.50 188 MET A C 1
ATOM 1543 O O . MET A 1 188 ? 4.770 -3.831 6.488 1.00 98.50 188 MET A O 1
ATOM 1547 N N . ALA A 1 189 ? 5.755 -5.818 6.150 1.00 98.62 189 ALA A N 1
ATOM 1548 C CA . ALA A 1 189 ? 7.116 -5.385 6.433 1.00 98.62 189 ALA A CA 1
ATOM 1549 C C . ALA A 1 189 ? 8.048 -5.822 5.302 1.00 98.62 189 ALA A C 1
ATOM 1551 O O . ALA A 1 189 ? 7.933 -6.936 4.788 1.00 98.62 189 ALA A O 1
ATOM 1552 N N . VAL A 1 190 ? 8.964 -4.936 4.915 1.00 98.31 190 VAL A N 1
ATOM 1553 C CA . VAL A 1 190 ? 9.950 -5.186 3.865 1.00 98.31 190 VAL A CA 1
ATOM 1554 C C . VAL A 1 190 ? 11.336 -4.764 4.327 1.00 98.31 190 VAL A C 1
ATOM 1556 O O . VAL A 1 190 ? 11.561 -3.614 4.719 1.00 98.31 190 VAL A O 1
ATOM 1559 N N . ASN A 1 191 ? 12.277 -5.697 4.200 1.00 98.00 191 ASN A N 1
ATOM 1560 C CA . ASN A 1 191 ? 13.704 -5.417 4.175 1.00 98.00 191 ASN A CA 1
ATOM 1561 C C . ASN A 1 191 ? 14.140 -5.267 2.711 1.00 98.00 191 ASN A C 1
ATOM 1563 O O . ASN A 1 191 ? 14.251 -6.252 1.996 1.00 98.00 191 ASN A O 1
ATOM 1567 N N . ALA A 1 192 ? 14.401 -4.042 2.263 1.00 96.56 192 ALA A N 1
ATOM 1568 C CA . ALA A 1 192 ? 14.813 -3.739 0.893 1.00 96.56 192 ALA A CA 1
ATOM 1569 C C . ALA A 1 192 ? 16.344 -3.685 0.692 1.00 96.56 192 ALA A C 1
ATOM 1571 O O . ALA A 1 192 ? 16.797 -3.210 -0.346 1.00 96.56 192 ALA A O 1
ATOM 1572 N N . SER A 1 193 ? 17.141 -4.115 1.681 1.00 95.31 193 SER A N 1
ATOM 1573 C CA . SER A 1 193 ? 18.610 -4.102 1.565 1.00 95.31 193 SER A CA 1
ATOM 1574 C C . SER A 1 193 ? 19.081 -5.309 0.773 1.00 95.31 193 SER A C 1
ATOM 1576 O O . SER A 1 193 ? 18.453 -6.368 0.827 1.00 95.31 193 SER A O 1
ATOM 1578 N N . ALA A 1 194 ? 20.202 -5.120 0.080 1.00 92.12 194 ALA A N 1
ATOM 1579 C CA . ALA A 1 194 ? 20.909 -6.155 -0.655 1.00 92.12 194 ALA A CA 1
ATOM 1580 C C . ALA A 1 194 ? 21.636 -7.154 0.247 1.00 92.12 194 ALA A C 1
ATOM 1582 O O . ALA A 1 194 ? 21.673 -8.344 -0.062 1.00 92.12 194 ALA A O 1
ATOM 1583 N N . ASP A 1 195 ? 22.177 -6.673 1.365 1.00 91.62 195 ASP A N 1
ATOM 1584 C CA . ASP A 1 195 ? 23.239 -7.390 2.075 1.00 91.62 195 ASP A CA 1
ATOM 1585 C C . ASP A 1 195 ? 22.911 -7.653 3.547 1.00 91.62 195 ASP A C 1
ATOM 1587 O O . ASP A 1 195 ? 23.409 -8.611 4.136 1.00 91.62 195 ASP A O 1
ATOM 1591 N N . ASP A 1 196 ? 22.034 -6.840 4.138 1.00 94.88 196 ASP A N 1
ATOM 1592 C CA . ASP A 1 196 ? 21.796 -6.861 5.577 1.00 94.88 196 ASP A CA 1
ATOM 1593 C C . ASP A 1 196 ? 20.414 -7.409 5.909 1.00 94.88 196 ASP A C 1
ATOM 1595 O O . ASP A 1 196 ? 19.396 -6.847 5.489 1.00 94.88 196 ASP A O 1
ATOM 1599 N N . SER A 1 197 ? 20.369 -8.438 6.756 1.00 97.69 197 SER A N 1
ATOM 1600 C CA . SER A 1 197 ? 19.172 -8.751 7.536 1.00 97.69 197 SER A CA 1
ATOM 1601 C C . SER A 1 197 ? 18.824 -7.605 8.492 1.00 97.69 197 SER A C 1
ATOM 1603 O O . SER A 1 197 ? 19.667 -6.771 8.834 1.00 97.69 197 SER A O 1
ATOM 1605 N N . TYR A 1 198 ? 17.579 -7.554 8.962 1.00 98.31 198 TYR A N 1
ATOM 1606 C CA . TYR A 1 198 ? 17.163 -6.541 9.928 1.00 98.31 198 TYR A CA 1
ATOM 1607 C C . TYR A 1 198 ? 16.120 -7.059 10.908 1.00 98.31 198 TYR A C 1
ATOM 1609 O O . TYR A 1 198 ? 15.156 -7.714 10.510 1.00 98.31 198 TYR A O 1
ATOM 1617 N N . HIS A 1 199 ? 16.310 -6.713 12.181 1.00 98.44 199 HIS A N 1
ATOM 1618 C CA . HIS A 1 199 ? 15.361 -7.004 13.245 1.00 98.44 199 HIS A CA 1
ATOM 1619 C C . HIS A 1 199 ? 14.268 -5.930 13.291 1.00 98.44 199 HIS A C 1
ATOM 1621 O O . HIS A 1 199 ? 14.543 -4.775 13.612 1.00 98.44 199 HIS A O 1
ATOM 1627 N N . PHE A 1 200 ? 13.038 -6.303 12.946 1.00 98.62 200 PHE A N 1
ATOM 1628 C CA . PHE A 1 200 ? 11.869 -5.433 13.026 1.00 98.62 200 PHE A CA 1
ATOM 1629 C C . PHE A 1 200 ? 11.259 -5.492 14.424 1.00 98.62 200 PHE A C 1
ATOM 1631 O O . PHE A 1 200 ? 11.104 -6.572 14.983 1.00 98.62 200 PHE A O 1
ATOM 1638 N N . GLU A 1 201 ? 10.833 -4.335 14.927 1.00 98.50 201 GLU A N 1
ATOM 1639 C CA . GLU A 1 201 ? 9.993 -4.191 16.117 1.00 98.50 201 GLU A CA 1
ATOM 1640 C C . GLU A 1 201 ? 8.800 -3.303 15.747 1.00 98.50 201 GLU A C 1
ATOM 1642 O O . GLU A 1 201 ? 8.920 -2.080 15.633 1.00 98.50 201 GLU A O 1
ATOM 1647 N N . ILE A 1 202 ? 7.646 -3.918 15.486 1.00 98.50 202 ILE A N 1
ATOM 1648 C CA . ILE A 1 202 ? 6.448 -3.216 15.020 1.00 98.50 202 ILE A CA 1
ATOM 1649 C C . ILE A 1 202 ? 5.432 -3.169 16.165 1.00 98.50 202 ILE A C 1
ATOM 1651 O O . ILE A 1 202 ? 4.857 -4.206 16.508 1.00 98.50 202 ILE A O 1
ATOM 1655 N N . PRO A 1 203 ? 5.187 -1.994 16.773 1.00 97.81 203 PRO A N 1
ATOM 1656 C CA . PRO A 1 203 ? 4.219 -1.880 17.853 1.00 97.81 203 PRO A CA 1
ATOM 1657 C C . PRO A 1 203 ? 2.807 -2.167 17.334 1.00 97.81 203 PRO A C 1
ATOM 1659 O O . PRO A 1 203 ? 2.391 -1.646 16.296 1.00 97.81 203 PRO A O 1
ATOM 1662 N N . LEU A 1 204 ? 2.064 -2.981 18.080 1.00 97.25 204 LEU A N 1
ATOM 1663 C CA . LEU A 1 204 ? 0.681 -3.340 17.784 1.00 97.25 204 LEU A CA 1
ATOM 1664 C C . LEU A 1 204 ? -0.280 -2.586 18.712 1.00 97.25 204 LEU A C 1
ATOM 1666 O O . LEU A 1 204 ? 0.087 -2.256 19.844 1.00 97.25 204 LEU A O 1
ATOM 1670 N N . PRO A 1 205 ? -1.521 -2.318 18.271 1.00 94.44 205 PRO A N 1
ATOM 1671 C CA . PRO A 1 205 ? -2.525 -1.718 19.138 1.00 94.44 205 PRO A CA 1
ATOM 1672 C C . PRO A 1 205 ? -2.903 -2.669 20.288 1.00 94.44 205 PRO A C 1
ATOM 1674 O O . PRO A 1 205 ? -2.736 -3.888 20.203 1.00 94.44 205 PRO A O 1
ATOM 1677 N N . GLU A 1 206 ? -3.414 -2.113 21.391 1.00 91.94 206 GLU A N 1
ATOM 1678 C CA . GLU A 1 206 ? -3.719 -2.884 22.607 1.00 91.94 206 GLU A CA 1
ATOM 1679 C C . GLU A 1 206 ? -4.731 -4.015 22.366 1.00 91.94 206 GLU A C 1
ATOM 1681 O O . GLU A 1 206 ? -4.644 -5.073 22.995 1.00 91.94 206 GLU A O 1
ATOM 1686 N N . ASP A 1 207 ? -5.655 -3.822 21.428 1.00 92.38 207 ASP A N 1
ATOM 1687 C CA . ASP A 1 207 ? -6.702 -4.770 21.051 1.00 92.38 207 ASP A CA 1
ATOM 1688 C C . ASP A 1 207 ? -6.227 -5.876 20.092 1.00 92.38 207 ASP A C 1
ATOM 1690 O O . ASP A 1 207 ? -6.960 -6.846 19.882 1.00 92.38 207 ASP A O 1
ATOM 1694 N N . ALA A 1 208 ? -5.001 -5.802 19.565 1.00 94.38 208 ALA A N 1
ATOM 1695 C CA . ALA A 1 208 ? -4.443 -6.841 18.705 1.00 94.38 208 ALA A CA 1
ATOM 1696 C C . ALA A 1 208 ? -4.380 -8.199 19.413 1.00 94.38 208 ALA A C 1
ATOM 1698 O O . ALA A 1 208 ? -3.979 -8.300 20.575 1.00 94.38 208 ALA A O 1
ATOM 1699 N N . ALA A 1 209 ? -4.750 -9.267 18.715 1.00 91.69 209 ALA A N 1
ATOM 1700 C CA . ALA A 1 209 ? -4.565 -10.627 19.196 1.00 91.69 209 ALA A CA 1
ATOM 1701 C C . ALA A 1 209 ? -3.078 -10.926 19.462 1.00 91.69 209 ALA A C 1
ATOM 1703 O O . ALA A 1 209 ? -2.177 -10.234 18.993 1.00 91.69 209 ALA A O 1
ATOM 1704 N N . TYR A 1 210 ? -2.824 -11.982 20.232 1.00 90.00 210 TYR A N 1
ATOM 1705 C CA . TYR A 1 210 ? -1.468 -12.441 20.557 1.00 90.00 210 TYR A CA 1
ATOM 1706 C C . TYR A 1 210 ? -0.880 -13.386 19.500 1.00 90.00 210 TYR A C 1
ATOM 1708 O O . TYR A 1 210 ? 0.177 -13.966 19.718 1.00 90.00 210 TYR A O 1
ATOM 1716 N N . GLU A 1 211 ? -1.564 -13.551 18.371 1.00 92.38 211 GLU A N 1
ATOM 1717 C CA . GLU A 1 211 ? -1.144 -14.396 17.260 1.00 92.38 211 GLU A CA 1
ATOM 1718 C C . GLU A 1 211 ? -1.142 -13.572 15.971 1.00 92.38 211 GLU A C 1
ATOM 1720 O O . GLU A 1 211 ? -2.105 -12.857 15.677 1.00 92.38 211 GLU A O 1
ATOM 1725 N N . ALA A 1 212 ? -0.045 -13.671 15.222 1.00 95.12 212 ALA A N 1
ATOM 1726 C CA . ALA A 1 212 ? 0.049 -13.184 13.858 1.00 95.12 212 ALA A CA 1
ATOM 1727 C C . ALA A 1 212 ? -0.010 -14.389 12.926 1.00 95.12 212 ALA A C 1
ATOM 1729 O O . ALA A 1 212 ? 0.764 -15.328 13.080 1.00 95.12 212 ALA A O 1
ATOM 1730 N N . VAL A 1 213 ? -0.927 -14.358 11.964 1.00 95.88 213 VAL A N 1
ATOM 1731 C CA . VAL A 1 213 ? -1.045 -15.407 10.952 1.00 95.88 213 VAL A CA 1
ATOM 1732 C C . VAL A 1 213 ? -0.440 -14.873 9.668 1.00 95.88 213 VAL A C 1
ATOM 1734 O O . VAL A 1 213 ? -0.842 -13.804 9.201 1.00 95.88 213 VAL A O 1
ATOM 1737 N N . ASN A 1 214 ? 0.524 -15.596 9.099 1.00 95.50 214 ASN A N 1
ATOM 1738 C CA . ASN A 1 214 ? 1.038 -15.273 7.774 1.00 95.50 214 ASN A CA 1
ATOM 1739 C C . ASN A 1 214 ? -0.128 -15.243 6.786 1.00 95.50 214 ASN A C 1
ATOM 1741 O O . ASN A 1 214 ? -0.885 -16.206 6.666 1.00 95.50 214 ASN A O 1
ATOM 1745 N N . PHE A 1 215 ? -0.297 -14.116 6.106 1.00 96.25 215 PHE A N 1
ATOM 1746 C CA . PHE A 1 215 ? -1.440 -13.917 5.226 1.00 96.25 215 PHE A CA 1
ATOM 1747 C C . PHE A 1 215 ? -1.360 -14.825 3.991 1.00 96.25 215 PHE A C 1
ATOM 1749 O O . PHE A 1 215 ? -2.377 -15.314 3.507 1.00 96.25 215 PHE A O 1
ATOM 1756 N N . PHE A 1 216 ? -0.137 -15.117 3.544 1.00 94.19 216 PHE A N 1
ATOM 1757 C CA . PHE A 1 216 ? 0.154 -16.134 2.541 1.00 94.19 216 PHE A CA 1
ATOM 1758 C C . PHE A 1 216 ? 0.967 -17.250 3.205 1.00 94.19 216 PHE A C 1
ATOM 1760 O O . PHE A 1 216 ? 2.126 -17.054 3.561 1.00 94.19 216 PHE A O 1
ATOM 1767 N N . ASP A 1 217 ? 0.348 -18.414 3.389 1.00 91.38 217 ASP A N 1
ATOM 1768 C CA . ASP A 1 217 ? 0.849 -19.536 4.200 1.00 91.38 217 ASP A CA 1
ATOM 1769 C C . ASP A 1 217 ? 2.209 -20.110 3.764 1.00 91.38 217 ASP A C 1
ATOM 1771 O O . ASP A 1 217 ? 2.932 -20.685 4.576 1.00 91.38 217 ASP A O 1
ATOM 1775 N N . TYR A 1 218 ? 2.588 -19.942 2.498 1.00 91.06 218 TYR A N 1
ATOM 1776 C CA . TYR A 1 218 ? 3.886 -20.374 1.980 1.00 91.06 218 TYR A CA 1
ATOM 1777 C C . TYR A 1 218 ? 5.030 -19.389 2.256 1.00 91.06 218 TYR A C 1
ATOM 1779 O O . TYR A 1 218 ? 6.182 -19.694 1.923 1.00 91.06 218 TYR A O 1
ATOM 1787 N N . ARG A 1 219 ? 4.743 -18.179 2.757 1.00 93.81 219 ARG A N 1
ATOM 1788 C CA . ARG A 1 219 ? 5.787 -17.201 3.088 1.00 93.81 219 ARG A CA 1
ATOM 1789 C C . ARG A 1 219 ? 6.482 -17.594 4.396 1.00 93.81 219 ARG A C 1
ATOM 1791 O O . ARG A 1 219 ? 5.862 -18.220 5.252 1.00 93.81 219 ARG A O 1
ATOM 1798 N N . PRO A 1 220 ? 7.773 -17.257 4.570 1.00 94.06 220 PRO A N 1
ATOM 1799 C CA . PRO A 1 220 ? 8.474 -17.575 5.806 1.00 94.06 220 PRO A CA 1
ATOM 1800 C C . PRO A 1 220 ? 7.847 -16.885 7.025 1.00 94.06 220 PRO A C 1
ATOM 1802 O O . PRO A 1 220 ? 7.539 -15.691 6.993 1.00 94.06 220 PRO A O 1
ATOM 1805 N N . ASP A 1 221 ? 7.739 -17.631 8.121 1.00 94.81 221 ASP A N 1
ATOM 1806 C CA . ASP A 1 221 ? 7.244 -17.149 9.413 1.00 94.81 221 ASP A CA 1
ATOM 1807 C C . ASP A 1 221 ? 8.355 -16.462 10.214 1.00 94.81 221 ASP A C 1
ATOM 1809 O O . ASP A 1 221 ? 8.902 -16.992 11.178 1.00 94.81 221 ASP A O 1
ATOM 1813 N N . SER A 1 222 ? 8.776 -15.301 9.715 1.00 97.62 222 SER A N 1
ATOM 1814 C CA . SER A 1 222 ? 9.939 -14.568 10.224 1.00 97.62 222 SER A CA 1
ATOM 1815 C C . SER A 1 222 ? 9.653 -13.626 11.392 1.00 97.62 222 SER A C 1
ATOM 1817 O O . SER A 1 222 ? 10.600 -13.191 12.045 1.00 97.62 222 SER A O 1
ATOM 1819 N N . LEU A 1 223 ? 8.387 -13.279 11.644 1.00 98.19 223 LEU A N 1
ATOM 1820 C CA . LEU A 1 223 ? 7.984 -12.371 12.718 1.00 98.19 223 LEU A CA 1
ATOM 1821 C C . LEU A 1 223 ? 6.964 -13.063 13.624 1.00 98.19 223 LEU A C 1
ATOM 1823 O O . LEU A 1 223 ? 6.124 -13.823 13.162 1.00 98.19 223 LEU A O 1
ATOM 1827 N N . SER A 1 224 ? 7.004 -12.752 14.914 1.00 97.50 224 SER A N 1
ATOM 1828 C CA . SER A 1 224 ? 6.076 -13.276 15.916 1.00 97.50 224 SER A CA 1
ATOM 1829 C C . SER A 1 224 ? 5.656 -12.175 16.884 1.00 97.50 224 SER A C 1
ATOM 1831 O O . SER A 1 224 ? 6.342 -11.160 17.015 1.00 97.50 224 SER A O 1
ATOM 1833 N N . ILE A 1 225 ? 4.506 -12.342 17.538 1.00 97.69 225 ILE A N 1
ATOM 1834 C CA . ILE A 1 225 ? 4.021 -11.361 18.512 1.00 97.69 225 ILE A CA 1
ATOM 1835 C C . ILE A 1 225 ? 4.584 -11.687 19.891 1.00 97.69 225 ILE A C 1
ATOM 1837 O O . ILE A 1 225 ? 4.306 -12.744 20.454 1.00 97.69 225 ILE A O 1
ATOM 1841 N N . GLU A 1 226 ? 5.281 -10.726 20.485 1.00 95.81 226 GLU A N 1
ATOM 1842 C CA . GLU A 1 226 ? 5.691 -10.761 21.883 1.00 95.81 226 GLU A CA 1
ATOM 1843 C C . GLU A 1 226 ? 5.388 -9.406 22.524 1.00 95.81 226 GLU A C 1
ATOM 1845 O O . GLU A 1 226 ? 5.718 -8.359 21.979 1.00 95.81 226 GLU A O 1
ATOM 1850 N N . ASN A 1 227 ? 4.713 -9.404 23.678 1.00 94.38 227 ASN A N 1
ATOM 1851 C CA . ASN A 1 227 ? 4.415 -8.180 24.435 1.00 94.38 227 ASN A CA 1
ATOM 1852 C C . ASN A 1 227 ? 3.793 -7.037 23.595 1.00 94.38 227 ASN A C 1
ATOM 1854 O O . ASN A 1 227 ? 4.131 -5.874 23.794 1.00 94.38 227 ASN A O 1
ATOM 1858 N N . LYS A 1 228 ? 2.860 -7.363 22.681 1.00 94.88 228 LYS A N 1
ATOM 1859 C CA . LYS A 1 228 ? 2.206 -6.410 21.750 1.00 94.88 228 LYS A CA 1
ATOM 1860 C C . LYS A 1 228 ? 3.164 -5.752 20.749 1.00 94.88 228 LYS A C 1
ATOM 1862 O O . LYS A 1 228 ? 2.887 -4.673 20.234 1.00 94.88 228 LYS A O 1
ATOM 1867 N N . VAL A 1 229 ? 4.256 -6.429 20.424 1.00 98.00 229 VAL A N 1
ATOM 1868 C CA . VAL A 1 229 ? 5.168 -6.062 19.345 1.00 98.00 229 VAL A CA 1
ATOM 1869 C C . VAL A 1 229 ? 5.239 -7.238 18.379 1.00 98.00 229 VAL A C 1
ATOM 1871 O O . VAL A 1 229 ? 5.499 -8.363 18.799 1.00 98.00 229 VAL A O 1
ATOM 1874 N N . LEU A 1 230 ? 4.979 -6.997 17.095 1.00 98.56 230 LEU A N 1
ATOM 1875 C CA . LEU A 1 230 ? 5.313 -7.948 16.039 1.00 98.56 230 LEU A CA 1
ATOM 1876 C C . LEU A 1 230 ? 6.801 -7.780 15.730 1.00 98.56 230 LEU A C 1
ATOM 1878 O O . LEU A 1 230 ? 7.205 -6.737 15.212 1.00 98.56 230 LEU A O 1
ATOM 1882 N N . GLN A 1 231 ? 7.607 -8.779 16.078 1.00 98.56 231 GLN A N 1
ATOM 1883 C CA . GLN A 1 231 ? 9.061 -8.688 16.010 1.00 98.56 231 GLN A CA 1
ATOM 1884 C C . GLN A 1 231 ? 9.730 -9.937 15.448 1.00 98.56 231 GLN A C 1
ATOM 1886 O O . GLN A 1 231 ? 9.185 -11.039 15.510 1.00 98.56 231 GLN A O 1
ATOM 1891 N N . GLY A 1 232 ? 10.929 -9.760 14.901 1.00 98.44 232 GLY A N 1
ATOM 1892 C CA . GLY A 1 232 ? 11.706 -10.831 14.284 1.00 98.44 232 GLY A CA 1
ATOM 1893 C C . GLY A 1 232 ? 12.672 -10.307 13.230 1.00 98.44 232 GLY A C 1
ATOM 1894 O O . GLY A 1 232 ? 12.818 -9.101 13.053 1.00 98.44 232 GLY A O 1
ATOM 1895 N N . GLU A 1 233 ? 13.363 -11.209 12.542 1.00 98.50 233 GLU A N 1
ATOM 1896 C CA . GLU A 1 233 ? 14.404 -10.858 11.573 1.00 98.50 233 GLU A CA 1
ATOM 1897 C C . GLU A 1 233 ? 13.933 -11.126 10.142 1.00 98.50 233 GLU A C 1
ATOM 1899 O O . GLU A 1 233 ? 13.516 -12.238 9.817 1.00 98.50 233 GLU A O 1
ATOM 1904 N N . LEU A 1 234 ? 14.020 -10.111 9.280 1.00 98.62 234 LEU A N 1
ATOM 1905 C CA . LEU A 1 234 ? 13.818 -10.266 7.840 1.00 98.62 234 LEU A CA 1
ATOM 1906 C C . LEU A 1 234 ? 15.168 -10.305 7.127 1.00 98.62 234 LEU A C 1
ATOM 1908 O O . LEU A 1 234 ? 15.983 -9.397 7.305 1.00 98.62 234 LEU A O 1
ATOM 1912 N N . ALA A 1 235 ? 15.371 -11.318 6.288 1.00 98.25 235 ALA A N 1
ATOM 1913 C CA . ALA A 1 235 ? 16.527 -11.439 5.403 1.00 98.25 235 ALA A CA 1
ATOM 1914 C C . ALA A 1 235 ? 16.525 -10.350 4.303 1.00 98.25 235 ALA A C 1
ATOM 1916 O O . ALA A 1 235 ? 15.490 -9.709 4.081 1.00 98.25 235 ALA A O 1
ATOM 1917 N N . PRO A 1 236 ? 17.649 -10.135 3.592 1.00 97.38 236 PRO A N 1
ATOM 1918 C CA . PRO A 1 236 ? 17.697 -9.257 2.423 1.00 97.38 236 PRO A CA 1
ATOM 1919 C C . PRO A 1 236 ? 16.562 -9.520 1.423 1.00 97.38 236 PRO A C 1
ATOM 1921 O O . PRO A 1 236 ? 16.244 -10.670 1.112 1.00 97.38 236 PRO A O 1
ATOM 1924 N N . TYR A 1 237 ? 15.940 -8.444 0.939 1.00 96.56 237 TYR A N 1
ATOM 1925 C CA . TYR A 1 237 ? 14.771 -8.438 0.042 1.00 96.56 237 TYR A CA 1
ATOM 1926 C C . TYR A 1 237 ? 13.524 -9.187 0.532 1.00 96.56 237 TYR A C 1
ATOM 1928 O O . TYR A 1 237 ? 12.579 -9.371 -0.238 1.00 96.56 237 TYR A O 1
ATOM 1936 N N . GLN A 1 238 ? 13.482 -9.622 1.791 1.00 98.00 238 GLN A N 1
ATOM 1937 C CA . GLN A 1 238 ? 12.348 -10.376 2.297 1.00 98.00 238 GLN A CA 1
ATOM 1938 C C . GLN A 1 238 ? 11.144 -9.467 2.566 1.00 98.00 238 GLN A C 1
ATOM 1940 O O . GLN A 1 238 ? 11.254 -8.397 3.173 1.00 98.00 238 GLN A O 1
ATOM 1945 N N . VAL A 1 239 ? 9.975 -9.967 2.169 1.00 98.25 239 VAL A N 1
ATOM 1946 C CA . VAL A 1 239 ? 8.660 -9.405 2.471 1.00 98.25 239 VAL A CA 1
ATOM 1947 C C . VAL A 1 239 ? 7.934 -10.330 3.443 1.00 98.25 239 VAL A C 1
ATOM 1949 O O . VAL A 1 239 ? 7.857 -11.541 3.208 1.00 98.25 239 VAL A O 1
ATOM 1952 N N . ALA A 1 240 ? 7.354 -9.765 4.498 1.00 98.38 240 ALA A N 1
ATOM 1953 C CA . ALA A 1 240 ? 6.478 -10.486 5.411 1.00 98.38 240 ALA A CA 1
ATOM 1954 C C . ALA A 1 240 ? 5.124 -9.780 5.535 1.00 98.38 240 ALA A C 1
ATOM 1956 O O . ALA A 1 240 ? 5.061 -8.550 5.598 1.00 98.38 240 ALA A O 1
ATOM 1957 N N . ILE A 1 241 ? 4.040 -10.559 5.528 1.00 98.38 241 ILE A N 1
ATOM 1958 C CA . ILE A 1 241 ? 2.668 -10.046 5.493 1.00 98.38 241 ILE A CA 1
ATOM 1959 C C . ILE A 1 241 ? 1.843 -10.859 6.470 1.00 98.38 241 ILE A C 1
ATOM 1961 O O . ILE A 1 241 ? 1.626 -12.051 6.262 1.00 98.38 241 ILE A O 1
ATOM 1965 N N . TYR A 1 242 ? 1.365 -10.207 7.519 1.00 98.62 242 TYR A N 1
ATOM 1966 C CA . TYR A 1 242 ? 0.603 -10.851 8.577 1.00 98.62 242 TYR A CA 1
ATOM 1967 C C . TYR A 1 242 ? -0.790 -10.269 8.669 1.00 98.62 242 TYR A C 1
ATOM 1969 O O . TYR A 1 242 ? -0.979 -9.061 8.537 1.00 98.62 242 TYR A O 1
ATOM 1977 N N . LYS A 1 243 ? -1.750 -11.133 8.979 1.00 98.19 243 LYS A N 1
ATOM 1978 C CA . LYS A 1 243 ? -3.069 -10.760 9.466 1.00 98.19 243 LYS A CA 1
ATOM 1979 C C . LYS A 1 243 ? -3.121 -11.011 10.965 1.00 98.19 243 LYS A C 1
ATOM 1981 O O . LYS A 1 243 ? -2.813 -12.101 11.443 1.00 98.19 243 LYS A O 1
ATOM 1986 N N . ILE A 1 244 ? -3.545 -9.994 11.696 1.00 98.31 244 ILE A N 1
ATOM 1987 C CA . ILE A 1 244 ? -3.695 -10.020 13.144 1.00 98.31 244 ILE A CA 1
ATOM 1988 C C . ILE A 1 244 ? -5.144 -9.659 13.436 1.00 98.31 244 ILE A C 1
ATOM 1990 O O . ILE A 1 244 ? -5.619 -8.583 13.066 1.00 98.31 244 ILE A O 1
ATOM 1994 N N . ALA A 1 245 ? -5.872 -10.573 14.074 1.00 96.12 245 ALA A N 1
ATOM 1995 C CA . ALA A 1 245 ? -7.230 -10.280 14.507 1.00 96.12 245 ALA A CA 1
ATOM 1996 C C . ALA A 1 245 ? -7.199 -9.151 15.543 1.00 96.12 245 ALA A C 1
ATOM 1998 O O . ALA A 1 245 ? -6.361 -9.152 16.443 1.00 96.12 245 ALA A O 1
ATOM 1999 N N . LEU A 1 246 ? -8.120 -8.202 15.435 1.00 94.31 246 LEU A N 1
ATOM 2000 C CA . LEU A 1 246 ? -8.349 -7.220 16.483 1.00 94.31 246 LEU A CA 1
ATOM 2001 C C . LEU A 1 246 ? -9.512 -7.703 17.336 1.00 94.31 246 LEU A C 1
ATOM 2003 O O . LEU A 1 246 ? -10.556 -8.128 16.833 1.00 94.31 246 LEU A O 1
ATOM 2007 N N . SER A 1 247 ? -9.322 -7.669 18.647 1.00 85.81 247 SER A N 1
ATOM 2008 C CA . SER A 1 247 ? -10.381 -7.990 19.586 1.00 85.81 247 SER A CA 1
ATOM 2009 C C . SER A 1 247 ? -11.461 -6.930 19.437 1.00 85.81 247 SER A C 1
ATOM 2011 O O . SER A 1 247 ? -11.245 -5.763 19.740 1.00 85.81 247 SER A O 1
ATOM 2013 N N . THR A 1 248 ? -12.672 -7.338 19.062 1.00 67.75 248 THR A N 1
ATOM 2014 C CA . THR A 1 248 ? -13.852 -6.457 19.069 1.00 67.75 248 THR A CA 1
ATOM 2015 C C . THR A 1 248 ? -14.273 -6.048 20.482 1.00 67.75 248 THR A C 1
ATOM 2017 O O . THR A 1 248 ? -15.372 -5.531 20.672 1.00 67.75 248 THR A O 1
ATOM 2020 N N . SER A 1 249 ? -13.436 -6.286 21.497 1.00 45.97 249 SER A N 1
ATOM 2021 C CA 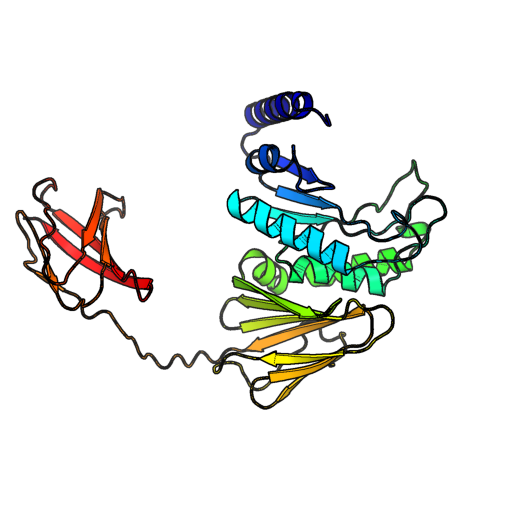. SER A 1 249 ? -13.567 -5.669 22.805 1.00 45.97 249 SER A CA 1
ATOM 2022 C C . SER A 1 249 ? -13.218 -4.194 22.668 1.00 45.97 249 SER A C 1
ATOM 2024 O O . SER A 1 249 ? -12.185 -3.730 23.138 1.00 45.97 249 SER A O 1
ATOM 2026 N N . THR A 1 250 ? -14.107 -3.432 22.046 1.00 45.06 250 THR A N 1
ATOM 2027 C CA . THR A 1 250 ? -14.296 -2.063 22.486 1.00 45.06 250 THR A CA 1
ATOM 2028 C C . THR A 1 250 ? -14.673 -2.192 23.963 1.00 45.06 250 THR A C 1
ATOM 2030 O O . THR A 1 250 ? -15.736 -2.748 24.260 1.00 45.06 250 THR A O 1
ATOM 2033 N N . PRO A 1 251 ? -13.884 -1.714 24.941 1.00 42.88 251 PRO A N 1
ATOM 2034 C CA . PRO A 1 251 ? -14.575 -1.102 26.048 1.00 42.88 251 PRO A CA 1
ATOM 2035 C C . PRO A 1 251 ? -15.380 0.012 25.375 1.00 42.88 251 PRO A C 1
ATOM 2037 O O . PRO A 1 251 ? -14.809 0.966 24.849 1.00 42.88 251 PRO A O 1
ATOM 2040 N N . GLU A 1 252 ? -16.700 -0.132 25.292 1.00 39.53 252 GLU A N 1
ATOM 2041 C CA . GLU A 1 252 ? -17.577 1.023 25.145 1.00 39.53 252 GLU A CA 1
ATOM 2042 C C . GLU A 1 252 ? -17.331 1.906 26.382 1.00 39.53 252 GLU A C 1
ATOM 2044 O O . GLU A 1 252 ? -18.121 1.974 27.316 1.00 39.53 252 GLU A O 1
ATOM 2049 N N . ILE A 1 253 ? -16.205 2.619 26.419 1.00 47.34 253 ILE A N 1
ATOM 2050 C CA . ILE A 1 253 ? -16.212 3.961 26.962 1.00 47.34 253 ILE A CA 1
ATOM 2051 C C . ILE A 1 253 ? -16.770 4.780 25.817 1.00 47.34 253 ILE A C 1
ATOM 2053 O O . ILE A 1 253 ? -16.065 5.481 25.093 1.00 47.34 253 ILE A O 1
ATOM 2057 N N . THR A 1 254 ? -18.075 4.642 25.620 1.00 46.03 254 THR A N 1
ATOM 2058 C CA . THR A 1 254 ? -18.843 5.598 24.864 1.00 46.03 254 THR A CA 1
ATOM 2059 C C . THR A 1 254 ? -18.718 6.889 25.662 1.00 46.03 254 THR A C 1
ATOM 2061 O O . THR A 1 254 ? -19.551 7.201 26.510 1.00 46.03 254 THR A O 1
ATOM 2064 N N . GLN A 1 255 ? -17.666 7.673 25.408 1.00 52.34 255 GLN A N 1
ATOM 2065 C CA . GLN A 1 255 ? -17.736 9.117 25.581 1.00 52.34 255 GLN A CA 1
ATOM 2066 C C . GLN A 1 255 ? -18.728 9.615 24.527 1.00 52.34 255 GLN A C 1
ATOM 2068 O O . GLN A 1 255 ? -18.390 10.254 23.535 1.00 52.34 255 GLN A O 1
ATOM 2073 N N . GLN A 1 256 ? -19.988 9.225 24.713 1.00 59.88 256 GLN A N 1
ATOM 2074 C CA . GLN A 1 256 ? -21.120 9.832 24.069 1.00 59.88 256 GLN A CA 1
ATOM 2075 C C . GLN A 1 256 ? -21.060 11.281 24.520 1.00 59.88 256 GLN A C 1
ATOM 2077 O O . GLN A 1 256 ? -21.111 11.569 25.716 1.00 59.88 256 GLN A O 1
ATOM 2082 N N . LEU A 1 257 ? -20.932 12.195 23.562 1.00 71.19 257 LEU A N 1
ATOM 2083 C CA . LEU A 1 257 ? -21.320 13.570 23.819 1.00 71.19 257 LEU A CA 1
ATOM 2084 C C . LEU A 1 257 ? -22.740 13.495 24.405 1.00 71.19 257 LEU A C 1
ATOM 2086 O O . LEU A 1 257 ? -23.650 12.924 23.805 1.00 71.19 257 LEU A O 1
ATOM 2090 N N . THR A 1 258 ? -22.930 13.981 25.627 1.00 83.62 258 THR A N 1
ATOM 2091 C CA . THR A 1 258 ? -24.250 14.025 26.270 1.00 83.62 258 THR A CA 1
ATOM 2092 C C . THR A 1 258 ? -24.937 15.331 25.911 1.00 83.62 258 THR A C 1
ATOM 2094 O O . THR A 1 258 ? -25.485 16.020 26.773 1.00 83.62 258 THR A O 1
ATOM 2097 N N . ALA A 1 259 ? -24.829 15.729 24.645 1.00 89.00 259 ALA A N 1
ATOM 2098 C CA . ALA A 1 259 ? -25.292 17.029 24.231 1.00 89.00 259 ALA A CA 1
ATOM 2099 C C . ALA A 1 259 ? -26.798 17.015 23.969 1.00 89.00 259 ALA A C 1
ATOM 2101 O O . ALA A 1 259 ? -27.370 16.009 23.542 1.00 89.00 259 ALA A O 1
ATOM 2102 N N . GLN A 1 260 ? -27.456 18.138 24.247 1.00 94.06 260 GLN A N 1
ATOM 2103 C CA . GLN A 1 260 ? -28.899 18.288 24.064 1.00 94.06 260 GLN A CA 1
ATOM 2104 C C . GLN A 1 260 ? -29.225 19.623 23.392 1.00 94.06 260 GLN A C 1
ATOM 2106 O O . GLN A 1 260 ? -28.530 20.619 23.587 1.00 94.06 260 GLN A O 1
ATOM 2111 N N . LEU A 1 261 ? -30.299 19.639 22.596 1.00 95.38 261 LEU A N 1
ATOM 2112 C CA . LEU A 1 261 ? -30.823 20.854 21.966 1.00 95.38 261 LEU A CA 1
ATOM 2113 C C . LEU A 1 261 ? -31.869 21.495 22.880 1.00 95.38 261 LEU A C 1
ATOM 2115 O O . LEU A 1 261 ? -32.855 20.842 23.225 1.00 95.38 261 LEU A O 1
ATOM 2119 N N . MET A 1 262 ? -31.682 22.764 23.245 1.00 95.19 262 MET A N 1
ATOM 2120 C CA . MET A 1 262 ? -32.603 23.491 24.124 1.00 95.19 262 MET A CA 1
ATOM 2121 C C . MET A 1 262 ? -32.882 24.923 23.624 1.00 95.19 262 MET A C 1
ATOM 2123 O O . MET A 1 262 ? -31.937 25.677 23.413 1.00 95.19 262 MET A O 1
ATOM 2127 N N . PRO A 1 263 ? -34.151 25.353 23.481 1.00 96.44 263 PRO A N 1
ATOM 2128 C CA . PRO A 1 263 ? -35.355 24.528 23.541 1.00 96.44 263 PRO A CA 1
ATOM 2129 C C . PRO A 1 263 ? -35.454 23.587 22.329 1.00 96.44 263 PRO A C 1
ATOM 2131 O O . PRO A 1 263 ? -34.847 23.826 21.289 1.00 96.44 263 PRO A O 1
ATOM 2134 N N . ASN A 1 264 ? -36.226 22.512 22.472 1.00 96.50 264 ASN A N 1
ATOM 2135 C CA . ASN A 1 264 ? -36.638 21.649 21.370 1.00 96.50 264 ASN A CA 1
ATOM 2136 C C . ASN A 1 264 ? -38.005 21.023 21.720 1.00 96.50 264 ASN A C 1
ATOM 2138 O O . ASN A 1 264 ? -38.053 20.202 22.639 1.00 96.50 264 ASN A O 1
ATOM 2142 N N . PRO A 1 265 ? -39.115 21.393 21.055 1.00 98.12 265 PRO A N 1
ATOM 2143 C CA . PRO A 1 265 ? -39.195 22.230 19.853 1.00 98.12 265 PRO A CA 1
ATOM 2144 C C . PRO A 1 265 ? -38.676 23.667 20.022 1.00 98.12 265 PRO A C 1
ATOM 2146 O O . PRO A 1 265 ? -38.725 24.223 21.118 1.00 98.12 265 PRO A O 1
ATOM 2149 N N . ALA A 1 266 ? -38.168 24.256 18.939 1.00 97.88 266 ALA A N 1
ATOM 2150 C CA . ALA A 1 266 ? -37.600 25.603 18.894 1.00 97.88 266 ALA A CA 1
ATOM 2151 C C . ALA A 1 266 ? -38.336 26.481 17.877 1.00 97.88 266 ALA A C 1
ATOM 2153 O O . ALA A 1 266 ? -38.750 25.997 16.825 1.00 97.88 266 ALA A O 1
ATOM 2154 N N . ASP A 1 267 ? -38.456 27.776 18.172 1.00 96.69 267 ASP A N 1
ATOM 2155 C CA . ASP A 1 267 ? -38.997 28.753 17.226 1.00 96.69 267 ASP A CA 1
ATOM 2156 C C . ASP A 1 267 ? -37.869 29.443 16.445 1.00 96.69 267 ASP A C 1
ATOM 2158 O O . ASP A 1 267 ? -37.532 29.003 15.358 1.00 96.69 267 ASP A O 1
ATOM 2162 N N . ASN A 1 268 ? -37.215 30.465 16.998 1.00 97.81 268 ASN A N 1
ATOM 2163 C CA . ASN A 1 268 ? -36.200 31.220 16.246 1.00 97.81 268 ASN A CA 1
ATOM 2164 C C . ASN A 1 268 ? -34.760 30.803 16.547 1.00 97.81 268 ASN A C 1
ATOM 2166 O O . ASN A 1 268 ? -33.861 31.133 15.796 1.00 97.81 268 ASN A O 1
ATOM 2170 N N . SER A 1 269 ? -34.495 30.105 17.649 1.00 97.81 269 SER A N 1
ATOM 2171 C CA . SER A 1 269 ? -33.135 29.671 17.991 1.00 97.81 269 SER A CA 1
ATOM 2172 C C . SER A 1 269 ? -33.134 28.501 18.962 1.00 97.81 269 SER A C 1
ATOM 2174 O O . SER A 1 269 ? -34.092 28.312 19.715 1.00 97.81 269 SER A O 1
ATOM 2176 N N . PHE A 1 270 ? -32.030 27.759 18.973 1.00 97.25 270 PHE A N 1
ATOM 2177 C CA . PHE A 1 270 ? -31.723 26.750 19.985 1.00 97.25 270 PHE A CA 1
ATOM 2178 C C . PHE A 1 270 ? -30.286 26.916 20.494 1.00 97.25 270 PHE A C 1
ATOM 2180 O O . PHE A 1 270 ? -29.483 27.641 19.912 1.00 97.25 270 PHE A O 1
ATOM 2187 N N . GLN A 1 271 ? -29.969 26.253 21.597 1.00 96.19 271 GLN A N 1
ATOM 2188 C CA . GLN A 1 271 ? -28.641 26.142 22.188 1.00 96.19 271 GLN A CA 1
ATOM 2189 C C . GLN A 1 271 ? -28.258 24.672 22.303 1.00 96.19 271 GLN A C 1
ATOM 2191 O O . GLN A 1 271 ? -29.123 23.795 22.380 1.00 96.19 271 GLN A O 1
ATOM 2196 N N . LEU A 1 272 ? -26.955 24.426 22.345 1.00 93.00 272 LEU A N 1
ATOM 2197 C CA . LEU A 1 272 ? -26.372 23.115 22.581 1.00 93.00 272 LEU A CA 1
ATOM 2198 C C . LEU A 1 272 ? -25.832 23.082 24.017 1.00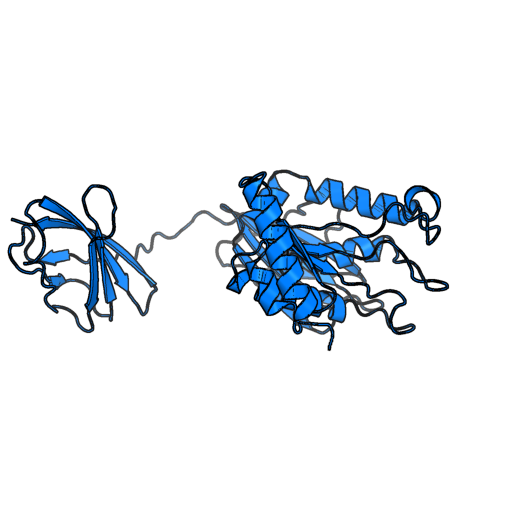 93.00 272 LEU A C 1
ATOM 2200 O O . LEU A 1 272 ? -24.961 23.881 24.370 1.00 93.00 272 LEU A O 1
ATOM 2204 N N . SER A 1 273 ? -26.388 22.212 24.858 1.00 90.06 273 SER A N 1
ATOM 2205 C CA . SER A 1 273 ? -25.876 21.929 26.206 1.00 90.06 273 SER A CA 1
ATOM 2206 C C . SER A 1 273 ? -25.010 20.668 26.191 1.00 90.06 273 SER A C 1
ATOM 2208 O O . SER A 1 273 ? -25.065 19.914 25.225 1.00 90.06 273 SER A O 1
ATOM 2210 N N . GLY A 1 274 ? -24.206 20.439 27.236 1.00 85.75 274 GLY A N 1
ATOM 2211 C CA . GLY A 1 274 ? -23.386 19.223 27.372 1.00 85.75 274 GLY A CA 1
ATOM 2212 C C . GLY A 1 274 ? -22.125 19.191 26.500 1.00 85.75 274 GLY A C 1
ATOM 2213 O O . GLY A 1 274 ? -21.640 18.111 26.175 1.00 85.75 274 GLY A O 1
ATOM 2214 N N . ILE A 1 275 ? -21.623 20.362 26.094 1.00 84.31 275 ILE A N 1
ATOM 2215 C CA . ILE A 1 275 ? -20.396 20.513 25.308 1.00 84.31 275 ILE A CA 1
ATOM 2216 C C . ILE A 1 275 ? -19.535 21.603 25.932 1.00 84.31 275 ILE A C 1
ATOM 2218 O O . ILE A 1 275 ? -19.987 22.740 26.034 1.00 84.31 275 ILE A O 1
ATOM 2222 N N . ASP A 1 276 ? -18.288 21.269 26.260 1.00 80.69 276 ASP A N 1
ATOM 2223 C CA . ASP A 1 276 ? -17.328 22.199 26.872 1.00 80.69 276 ASP A CA 1
ATOM 2224 C C . ASP A 1 276 ? -16.295 22.757 25.871 1.00 80.69 276 ASP A C 1
ATOM 2226 O O . ASP A 1 276 ? -15.546 23.675 26.197 1.00 80.69 276 ASP A O 1
ATOM 2230 N N . ALA A 1 277 ? -16.276 22.236 24.638 1.00 81.62 277 ALA A N 1
ATOM 2231 C CA . ALA A 1 277 ? -15.286 22.546 23.605 1.00 81.62 277 ALA A CA 1
ATOM 2232 C C . ALA A 1 277 ? -15.890 23.243 22.364 1.00 81.62 277 ALA A C 1
ATOM 2234 O O . ALA A 1 277 ? -17.067 23.030 22.038 1.00 81.62 277 ALA A O 1
ATOM 2235 N N . PRO A 1 278 ? -15.090 24.024 21.609 1.00 85.19 278 PRO A N 1
ATOM 2236 C CA . PRO A 1 278 ? -15.489 24.567 20.314 1.00 85.19 278 PRO A CA 1
ATOM 2237 C C . PRO A 1 278 ? -16.033 23.481 19.384 1.00 85.19 278 PRO A C 1
ATOM 2239 O O . PRO A 1 278 ? -15.487 22.379 19.281 1.00 85.19 278 PRO A O 1
ATOM 2242 N N . THR A 1 279 ? -17.140 23.778 18.709 1.00 87.88 279 THR A N 1
ATOM 2243 C CA . THR A 1 279 ? -17.926 22.758 18.012 1.00 87.88 279 THR A CA 1
ATOM 2244 C C . THR A 1 279 ? -18.477 23.289 16.697 1.00 87.88 279 THR A C 1
ATOM 2246 O O . THR A 1 279 ? -19.074 24.364 16.633 1.00 87.88 279 THR A O 1
ATOM 2249 N N . ALA A 1 280 ? -18.295 22.522 15.622 1.00 91.94 280 ALA A N 1
ATOM 2250 C CA . ALA A 1 280 ? -18.917 22.805 14.335 1.00 91.94 280 ALA A CA 1
ATOM 2251 C C . ALA A 1 280 ? -20.325 22.200 14.307 1.00 91.94 280 ALA A C 1
ATOM 2253 O O . ALA A 1 280 ? -20.475 21.004 14.550 1.00 91.94 280 ALA A O 1
ATOM 2254 N N . VAL A 1 281 ? -21.344 22.995 13.973 1.00 94.38 281 VAL A N 1
ATOM 2255 C CA . VAL A 1 281 ? -22.748 22.567 13.913 1.00 94.38 281 VAL A CA 1
ATOM 2256 C C . VAL A 1 281 ? -23.259 22.652 12.481 1.00 94.38 281 VAL A C 1
ATOM 2258 O O . VAL A 1 281 ? -23.112 23.672 11.818 1.00 94.38 281 VAL A O 1
ATOM 2261 N N . SER A 1 282 ? -23.850 21.570 11.983 1.00 96.12 282 SER A N 1
ATOM 2262 C CA . SER A 1 282 ? -24.454 21.471 10.652 1.00 96.12 282 SER A CA 1
ATOM 2263 C C . SER A 1 282 ? -25.898 20.985 10.764 1.00 96.12 282 SER A C 1
ATOM 2265 O O . SER A 1 282 ? -26.183 20.038 11.493 1.00 96.12 282 SER A O 1
ATOM 2267 N N . ILE A 1 283 ? -26.805 21.621 10.029 1.00 97.12 283 ILE A N 1
ATOM 2268 C CA . ILE A 1 283 ? -28.240 21.328 10.028 1.00 97.12 283 ILE A CA 1
ATOM 2269 C C . ILE A 1 283 ? -28.619 20.705 8.686 1.00 97.12 283 ILE A C 1
ATOM 2271 O O . ILE A 1 283 ? -28.275 21.236 7.628 1.00 97.12 283 ILE A O 1
ATOM 2275 N N . PHE A 1 284 ? -29.357 19.602 8.744 1.00 96.44 284 PHE A N 1
ATOM 2276 C CA . PHE A 1 284 ? -29.865 18.854 7.600 1.00 96.44 284 PHE A CA 1
ATOM 2277 C C . PHE A 1 284 ? -31.391 18.765 7.665 1.00 96.44 284 PHE A C 1
ATOM 2279 O O . PHE A 1 284 ? -31.966 18.700 8.752 1.00 96.44 284 PHE A O 1
ATOM 2286 N N . ASN A 1 285 ? -32.058 18.760 6.513 1.00 96.81 285 ASN A N 1
ATOM 2287 C CA . ASN A 1 285 ? -33.501 18.523 6.440 1.00 96.81 285 ASN A CA 1
ATOM 2288 C C . ASN A 1 285 ? -33.836 17.029 6.643 1.00 96.81 285 ASN A C 1
ATOM 2290 O O . ASN A 1 285 ? -32.950 16.184 6.782 1.00 96.81 285 ASN A O 1
ATOM 2294 N N . ALA A 1 286 ? -35.127 16.689 6.635 1.00 94.88 286 ALA A N 1
ATOM 2295 C CA . ALA A 1 286 ? -35.593 15.312 6.808 1.00 94.88 286 ALA A CA 1
ATOM 2296 C C . ALA A 1 286 ? -35.135 14.338 5.698 1.00 94.88 286 ALA A C 1
ATOM 2298 O O . ALA A 1 286 ? -35.124 13.132 5.921 1.00 94.88 286 ALA A O 1
ATOM 2299 N N . GLN A 1 287 ? -34.746 14.846 4.524 1.00 92.50 287 GLN A N 1
ATOM 2300 C CA . GLN A 1 287 ? -34.188 14.068 3.411 1.00 92.50 287 GLN A CA 1
ATOM 2301 C C . GLN A 1 287 ? -32.657 13.921 3.500 1.00 92.50 287 GLN A C 1
ATOM 2303 O O . GLN A 1 287 ? -32.047 13.329 2.615 1.00 92.50 287 GLN A O 1
ATOM 2308 N N . GLY A 1 288 ? -32.020 14.471 4.541 1.00 86.12 288 GLY A N 1
ATOM 2309 C CA . GLY A 1 288 ? -30.568 14.450 4.719 1.00 86.12 288 GLY A CA 1
ATOM 2310 C C . GLY A 1 288 ? -29.811 15.500 3.899 1.00 86.12 288 GLY A C 1
ATOM 2311 O O . GLY A 1 288 ? -28.582 15.513 3.925 1.00 86.12 288 GLY A O 1
ATOM 2312 N N . SER A 1 289 ? -30.499 16.403 3.192 1.00 90.31 289 SER A N 1
ATOM 2313 C CA . SER A 1 289 ? -29.846 17.499 2.471 1.00 90.31 289 SER A CA 1
ATOM 2314 C C . SER A 1 289 ? -29.355 18.566 3.445 1.00 90.31 289 SER A C 1
ATOM 2316 O O . SER A 1 289 ? -30.058 18.937 4.387 1.00 90.31 289 SER A O 1
ATOM 2318 N N . PHE A 1 290 ? -28.151 19.079 3.201 1.00 94.50 290 PHE A N 1
ATOM 2319 C CA . PHE A 1 290 ? -27.554 20.162 3.975 1.00 94.50 290 PHE A CA 1
ATOM 2320 C C . PHE A 1 290 ? -28.362 21.460 3.842 1.00 94.50 290 PHE A C 1
ATOM 2322 O O . PHE A 1 290 ? -28.779 21.824 2.744 1.00 94.50 290 PHE A O 1
ATOM 2329 N N . VAL A 1 291 ? -28.554 22.162 4.960 1.00 96.12 291 VAL A N 1
ATOM 2330 C CA . VAL A 1 291 ? -29.313 23.420 5.014 1.00 96.12 291 VAL A CA 1
ATOM 2331 C C . VAL A 1 291 ? -28.460 24.572 5.535 1.00 96.12 291 VAL A C 1
ATOM 2333 O O . VAL A 1 291 ? -28.499 25.662 4.972 1.00 96.12 291 VAL A O 1
ATOM 2336 N N . HIS A 1 292 ? -27.704 24.358 6.615 1.00 95.62 292 HIS A N 1
ATOM 2337 C CA . HIS A 1 292 ? -26.950 25.428 7.270 1.00 95.62 292 HIS A CA 1
ATOM 2338 C C . HIS A 1 292 ? -25.757 24.902 8.074 1.00 95.62 292 HIS A C 1
ATOM 2340 O O . HIS A 1 292 ? -25.766 23.756 8.528 1.00 95.62 292 HIS A O 1
ATOM 2346 N N . ARG A 1 293 ? -24.746 25.752 8.294 1.00 94.88 293 ARG A N 1
ATOM 2347 C CA . ARG A 1 293 ? -23.604 25.481 9.174 1.00 94.88 293 ARG A CA 1
ATOM 2348 C C . ARG A 1 293 ? -23.233 26.725 9.975 1.00 94.88 293 ARG A C 1
ATOM 2350 O O . ARG A 1 293 ? -23.125 27.803 9.403 1.00 94.88 293 ARG A O 1
ATOM 2357 N N . GLN A 1 294 ? -22.938 26.525 11.254 1.00 93.69 294 GLN A N 1
ATOM 2358 C CA . GLN A 1 294 ? -22.406 27.543 12.154 1.00 93.69 294 GLN A CA 1
ATOM 2359 C C . GLN A 1 294 ? -21.307 26.939 13.039 1.00 93.69 294 GLN A C 1
ATOM 2361 O O . GLN A 1 294 ? -21.333 25.751 13.362 1.00 93.69 294 GLN A O 1
ATOM 2366 N N . HIS A 1 295 ? -20.339 27.760 13.437 1.00 90.56 295 HIS A N 1
ATOM 2367 C CA . HIS A 1 295 ? -19.369 27.412 14.471 1.00 90.56 295 HIS A CA 1
ATOM 2368 C C . HIS A 1 295 ? -19.821 27.980 15.812 1.00 90.56 295 HIS A C 1
ATOM 2370 O O . HIS A 1 295 ? -20.154 29.159 15.887 1.00 90.56 295 HIS A O 1
ATOM 2376 N N . ILE A 1 296 ? -19.811 27.141 16.847 1.00 88.12 296 ILE A N 1
ATOM 2377 C CA . ILE A 1 296 ? -20.008 27.556 18.233 1.00 88.12 296 ILE A CA 1
ATOM 2378 C C . ILE A 1 296 ? -18.642 27.615 18.904 1.00 88.12 296 ILE A C 1
ATOM 2380 O O . ILE A 1 296 ? -17.927 26.610 18.959 1.00 88.12 296 ILE A O 1
ATOM 2384 N N . ALA A 1 297 ? -18.295 28.781 19.442 1.00 81.62 297 ALA A N 1
ATOM 2385 C CA . ALA A 1 297 ? -17.031 28.964 20.147 1.00 81.62 297 ALA A CA 1
ATOM 2386 C C . ALA A 1 297 ? -17.127 28.585 21.632 1.00 81.62 297 ALA A C 1
ATOM 2388 O O . ALA A 1 297 ? -16.101 28.307 22.253 1.00 81.62 297 ALA A O 1
ATOM 2389 N N . ARG A 1 298 ? -18.330 28.624 22.226 1.00 82.06 298 ARG A N 1
ATOM 2390 C CA . ARG A 1 298 ? -18.551 28.405 23.668 1.00 82.06 298 ARG A CA 1
ATOM 2391 C C . ARG A 1 298 ? -19.884 27.710 23.951 1.00 82.06 298 ARG A C 1
ATOM 2393 O O . ARG A 1 298 ? -20.872 27.951 23.262 1.00 82.06 298 ARG A O 1
ATOM 2400 N N . ALA A 1 299 ? -19.929 26.911 25.016 1.00 81.31 299 ALA A N 1
ATOM 2401 C CA . ALA A 1 299 ? -21.160 26.303 25.521 1.00 81.31 299 ALA A CA 1
ATOM 2402 C C . ALA A 1 299 ? -22.282 27.347 25.706 1.00 81.31 299 ALA A C 1
ATOM 2404 O O . ALA A 1 299 ? -22.039 28.446 26.208 1.00 81.31 299 ALA A O 1
ATOM 2405 N N . GLY A 1 300 ? -23.515 27.006 25.318 1.00 84.44 300 GLY A N 1
ATOM 2406 C CA . GLY A 1 300 ? -24.681 27.886 25.480 1.00 84.44 300 GLY A CA 1
ATOM 2407 C C . GLY A 1 300 ? -24.836 28.997 24.431 1.00 84.44 300 GLY A C 1
ATOM 2408 O O . GLY A 1 300 ? -25.779 29.789 24.522 1.00 84.44 300 GLY A O 1
ATOM 2409 N N . GLU A 1 301 ? -23.972 29.067 23.415 1.00 92.75 301 GLU A N 1
ATOM 2410 C CA . GLU A 1 301 ? -24.189 29.956 22.268 1.00 92.75 301 GLU A CA 1
ATOM 2411 C C . GLU A 1 301 ? -25.508 29.610 21.552 1.00 92.75 301 GLU A C 1
ATOM 2413 O O . GLU A 1 301 ? -25.868 28.439 21.398 1.00 92.75 301 GLU A O 1
ATOM 2418 N N . ARG A 1 302 ? -26.263 30.640 21.150 1.00 95.19 302 ARG A N 1
ATOM 2419 C CA . ARG A 1 302 ? -27.537 30.469 20.439 1.00 95.19 302 ARG A CA 1
ATOM 2420 C C . ARG A 1 302 ? -27.276 30.341 18.943 1.00 95.19 302 ARG A C 1
ATOM 2422 O O . ARG A 1 302 ? -26.654 31.219 18.353 1.00 95.19 302 ARG A O 1
ATOM 2429 N N . ILE A 1 303 ? -27.826 29.297 18.338 1.00 96.06 303 ILE A N 1
ATOM 2430 C CA . ILE A 1 303 ? -27.901 29.133 16.887 1.00 96.06 303 ILE A CA 1
ATOM 2431 C C . ILE A 1 303 ? -29.239 29.692 16.423 1.00 96.06 303 ILE A C 1
ATOM 2433 O O . ILE A 1 303 ? -30.291 29.228 16.874 1.00 96.06 303 ILE A O 1
ATOM 2437 N N . ASP A 1 304 ? -29.195 30.686 15.540 1.00 97.06 304 ASP A N 1
ATOM 2438 C CA . ASP A 1 304 ? -30.383 31.225 14.882 1.00 97.06 304 ASP A CA 1
ATOM 2439 C C . ASP A 1 304 ? -30.902 30.235 13.832 1.00 97.06 304 ASP A C 1
ATOM 2441 O O . ASP A 1 304 ? -30.144 29.682 13.040 1.00 97.06 304 ASP A O 1
ATOM 2445 N N . ILE A 1 305 ? -32.208 29.995 13.851 1.00 98.00 305 ILE A N 1
ATOM 2446 C CA . ILE A 1 305 ? -32.934 29.144 12.906 1.00 98.00 305 ILE A CA 1
ATOM 2447 C C . ILE A 1 305 ? -34.205 29.828 12.388 1.00 98.00 305 ILE A C 1
ATOM 2449 O O . ILE A 1 305 ? -35.056 29.159 11.802 1.00 98.00 305 ILE A O 1
ATOM 2453 N N . GLY A 1 306 ? -34.358 31.146 12.578 1.00 97.38 306 GLY A N 1
ATOM 2454 C CA . GLY A 1 306 ? -35.532 31.891 12.104 1.00 97.38 306 GLY A CA 1
ATOM 2455 C C . GLY A 1 306 ? -35.739 31.815 10.584 1.00 97.38 306 GLY A C 1
ATOM 2456 O O . GLY A 1 306 ? -36.855 31.972 10.095 1.00 97.38 306 GLY A O 1
ATOM 2457 N N . PHE A 1 307 ? -34.682 31.506 9.828 1.00 97.31 307 PHE A N 1
ATOM 2458 C CA . PHE A 1 307 ? -34.735 31.301 8.379 1.00 97.31 307 PHE A CA 1
ATOM 2459 C C . PHE A 1 307 ? -35.274 29.918 7.956 1.00 97.31 307 PHE A C 1
ATOM 2461 O O . PHE A 1 307 ? -35.553 29.708 6.773 1.00 97.31 307 PHE A O 1
ATOM 2468 N N . LEU A 1 308 ? -35.407 28.958 8.880 1.00 97.31 308 LEU A N 1
ATOM 2469 C CA . LEU A 1 308 ? -35.937 27.624 8.588 1.00 97.31 308 LEU A CA 1
ATOM 2470 C C . LEU A 1 308 ? -37.469 27.629 8.574 1.00 97.31 308 LEU A C 1
ATOM 2472 O O . LEU A 1 308 ? -38.118 28.220 9.434 1.00 97.31 308 LEU A O 1
ATOM 2476 N N . LYS A 1 309 ? -38.065 26.883 7.638 1.00 97.88 309 LYS A N 1
ATOM 2477 C CA . LYS A 1 309 ? -39.505 26.572 7.672 1.00 97.88 309 LYS A CA 1
ATOM 2478 C C . LYS A 1 309 ? -39.809 25.572 8.793 1.00 97.88 309 LYS A C 1
ATOM 2480 O O . LYS A 1 309 ? -38.959 24.726 9.083 1.00 97.88 309 LYS A O 1
ATOM 2485 N N . SER A 1 310 ? -41.025 25.608 9.343 1.00 98.19 310 SER A N 1
ATOM 2486 C CA . SER A 1 310 ? -41.530 24.620 10.309 1.00 98.19 310 SER A CA 1
ATOM 2487 C C . SER A 1 310 ? -41.344 23.187 9.801 1.00 98.19 310 SER A C 1
ATOM 2489 O O . SER A 1 310 ? -41.626 22.893 8.636 1.00 98.19 310 SER A O 1
ATOM 2491 N N . GLY A 1 311 ? -40.852 22.290 10.658 1.00 97.75 311 GLY A N 1
ATOM 2492 C CA . GLY A 1 311 ? -40.544 20.914 10.267 1.00 97.75 311 GLY A CA 1
ATOM 2493 C C . GLY A 1 311 ? -39.516 20.209 11.152 1.00 97.75 311 GLY A C 1
ATOM 2494 O O . GLY A 1 311 ? -39.111 20.706 12.203 1.00 97.75 311 GLY A O 1
ATOM 2495 N N . VAL A 1 312 ? -39.099 19.017 10.716 1.00 98.00 312 VAL A N 1
ATOM 2496 C CA . VAL A 1 312 ? -38.082 18.198 11.390 1.00 98.00 312 VAL A CA 1
ATOM 2497 C C . VAL A 1 312 ? -36.741 18.342 10.679 1.00 98.00 312 VAL A C 1
ATOM 2499 O O . VAL A 1 312 ? -36.656 18.178 9.461 1.00 98.00 312 VAL A O 1
ATOM 2502 N N . TYR A 1 313 ? -35.698 18.588 11.465 1.00 98.06 313 TYR A N 1
ATOM 2503 C CA . TYR A 1 313 ? -34.317 18.709 11.014 1.00 98.06 313 TYR A CA 1
ATOM 2504 C C . TYR A 1 313 ? -33.402 17.822 11.859 1.00 98.06 313 TYR A C 1
ATOM 2506 O O . TYR A 1 313 ? -33.743 17.421 12.976 1.00 98.06 313 TYR A O 1
ATOM 2514 N N . PHE A 1 314 ? -32.216 17.544 11.335 1.00 97.62 314 PHE A N 1
ATOM 2515 C CA . PHE A 1 314 ? -31.153 16.841 12.037 1.00 97.62 314 PHE A CA 1
ATOM 2516 C C . PHE A 1 314 ? -29.965 17.776 12.215 1.00 97.62 314 PHE A C 1
ATOM 2518 O O . PHE A 1 314 ? -29.423 18.304 11.248 1.00 97.62 314 PHE A O 1
ATOM 2525 N N . VAL A 1 315 ? -29.568 17.988 13.462 1.00 96.75 315 VAL A N 1
ATOM 2526 C CA . VAL A 1 315 ? -28.439 18.831 13.840 1.00 96.75 315 VAL A CA 1
ATOM 2527 C C . VAL A 1 315 ? -27.278 17.911 14.165 1.00 96.75 315 VAL A C 1
ATOM 2529 O O . VAL A 1 315 ? -27.289 17.229 15.188 1.00 96.75 315 VAL A O 1
ATOM 2532 N N . ARG A 1 316 ? -26.284 17.873 13.284 1.00 94.50 316 ARG A N 1
ATOM 2533 C CA . ARG A 1 316 ? -25.014 17.201 13.541 1.00 94.50 316 ARG A CA 1
ATOM 2534 C C . ARG A 1 316 ? -24.041 18.205 14.115 1.00 94.50 316 ARG A C 1
ATOM 2536 O O . ARG A 1 316 ? -23.851 19.272 13.538 1.00 94.50 316 ARG A O 1
ATOM 2543 N N . PHE A 1 317 ? -23.367 17.837 15.184 1.00 90.62 317 PHE A N 1
ATOM 2544 C CA . PHE A 1 317 ? -22.251 18.608 15.696 1.00 90.62 317 PHE A CA 1
ATOM 2545 C C . PHE A 1 317 ? -21.021 17.736 15.837 1.00 90.62 317 PHE A C 1
ATOM 2547 O O . PHE A 1 317 ? -21.119 16.521 16.007 1.00 90.62 317 PHE A O 1
ATOM 2554 N N . ARG A 1 318 ? -19.866 18.380 15.712 1.00 89.06 318 ARG A N 1
ATOM 2555 C CA . ARG A 1 318 ? -18.557 17.756 15.814 1.00 89.06 318 ARG A CA 1
ATOM 2556 C C . ARG A 1 318 ? -17.679 18.612 16.713 1.00 89.06 318 ARG A C 1
ATOM 2558 O O . ARG A 1 318 ? -17.467 19.784 16.393 1.00 89.06 318 ARG A O 1
ATOM 2565 N N . SER A 1 319 ? -17.199 18.035 17.811 1.00 86.25 319 SER A N 1
ATOM 2566 C CA . SER A 1 319 ? -16.170 18.674 18.629 1.00 86.25 319 SER A CA 1
ATOM 2567 C C . SER A 1 319 ? -14.939 18.882 17.757 1.00 86.25 319 SER A C 1
ATOM 2569 O O . SER A 1 319 ? -14.502 17.958 17.068 1.00 86.25 319 SER A O 1
ATOM 2571 N N . ILE A 1 320 ? -14.419 20.106 17.739 1.00 82.00 320 ILE A N 1
ATOM 2572 C CA . ILE A 1 320 ? -13.222 20.430 16.962 1.00 82.00 320 ILE A CA 1
ATOM 2573 C C . ILE A 1 320 ? -12.005 19.738 17.582 1.00 82.00 320 ILE A C 1
ATOM 2575 O O . ILE A 1 320 ? -11.182 19.199 16.849 1.00 82.00 320 ILE A O 1
ATOM 2579 N N . ASP A 1 321 ? -11.950 19.686 18.913 1.00 80.31 321 ASP A N 1
ATOM 2580 C CA . ASP A 1 321 ? -10.793 19.175 19.646 1.00 80.31 321 ASP A CA 1
ATOM 2581 C C . ASP A 1 321 ? -10.732 17.643 19.636 1.00 80.31 321 ASP A C 1
ATOM 2583 O O . ASP A 1 321 ? -9.696 17.066 19.321 1.00 80.31 321 ASP A O 1
ATOM 2587 N N . SER A 1 322 ? -11.842 16.963 19.951 1.00 78.75 322 SER A N 1
ATOM 2588 C CA . SER A 1 322 ? -11.859 15.493 20.034 1.00 78.75 322 SER A CA 1
ATOM 2589 C C . SER A 1 322 ? -12.261 14.806 18.731 1.00 78.75 322 SER A C 1
ATOM 2591 O O . SER A 1 322 ? -12.174 13.587 18.616 1.00 78.75 322 SER A O 1
ATOM 2593 N N . GLY A 1 323 ? -12.776 15.555 17.753 1.00 79.25 323 GLY A N 1
ATOM 2594 C CA . GLY A 1 323 ? -13.311 15.005 16.508 1.00 79.25 323 GLY A CA 1
ATOM 2595 C C . GLY A 1 323 ? -14.617 14.214 16.663 1.00 79.25 323 GLY A C 1
ATOM 2596 O O . GLY A 1 323 ? -15.216 13.875 15.636 1.00 79.25 323 GLY A O 1
ATOM 2597 N N . LEU A 1 324 ? -15.079 13.964 17.898 1.00 81.31 324 LEU A N 1
ATOM 2598 C CA . LEU A 1 324 ? -16.321 13.255 18.209 1.00 81.31 324 LEU A CA 1
ATOM 2599 C C . LEU A 1 324 ? -17.519 13.971 17.594 1.00 81.31 324 LEU A C 1
ATOM 2601 O O . LEU A 1 324 ? -17.574 15.202 17.564 1.00 81.31 324 LEU A O 1
ATOM 2605 N N . SER A 1 325 ? -18.503 13.200 17.133 1.00 86.12 325 SER A N 1
ATOM 2606 C CA . SER A 1 325 ? -19.713 13.752 16.529 1.00 86.12 325 SER A CA 1
ATOM 2607 C C . SER A 1 325 ? -20.976 13.072 17.031 1.00 86.12 325 SER A C 1
ATOM 2609 O O . SER A 1 325 ? -20.983 11.879 17.321 1.00 86.12 325 SER A O 1
ATOM 2611 N N . GLN A 1 326 ? -22.058 13.839 17.107 1.00 90.94 326 GLN A N 1
ATOM 2612 C CA . GLN A 1 326 ? -23.385 13.343 17.451 1.00 90.94 326 GLN A CA 1
ATOM 2613 C C . GLN A 1 326 ? -24.425 14.076 16.601 1.00 90.94 326 GLN A C 1
ATOM 2615 O O . GLN A 1 326 ? -24.224 15.212 16.168 1.00 90.94 326 GLN A O 1
ATOM 2620 N N . THR A 1 327 ? -25.527 13.388 16.305 1.00 93.69 327 THR A N 1
ATOM 2621 C CA . THR A 1 327 ? -26.655 13.947 15.555 1.00 93.69 327 THR A CA 1
ATOM 2622 C C . THR A 1 327 ? -27.899 13.930 16.432 1.00 93.69 327 THR A C 1
ATOM 2624 O O . THR A 1 327 ? -28.263 12.888 16.969 1.00 93.69 327 THR A O 1
ATOM 2627 N N . LEU A 1 328 ? -28.554 15.080 16.565 1.00 95.75 328 LEU A N 1
ATOM 2628 C CA . LEU A 1 328 ? -29.775 15.257 17.345 1.00 95.75 328 LEU A CA 1
ATOM 2629 C C . LEU A 1 328 ? -30.924 15.709 16.446 1.00 95.75 328 LEU A C 1
ATOM 2631 O O . LEU A 1 328 ? -30.731 16.423 15.463 1.00 95.75 328 LEU A O 1
ATOM 2635 N N . LYS A 1 329 ? -32.144 15.308 16.796 1.00 97.50 329 LYS A N 1
ATOM 2636 C CA . LYS A 1 329 ? -33.363 15.734 16.105 1.00 97.50 329 LYS A CA 1
ATOM 2637 C C . LYS A 1 329 ? -33.798 17.105 16.616 1.00 97.50 329 LYS A C 1
ATOM 2639 O O . LYS A 1 329 ? -34.005 17.258 17.814 1.00 97.50 329 LYS A O 1
ATOM 2644 N N . LEU A 1 330 ? -34.028 18.052 15.715 1.00 98.19 330 LEU A N 1
ATOM 2645 C CA . LEU A 1 330 ? -34.604 19.370 15.986 1.00 98.19 330 LEU A CA 1
ATOM 2646 C C . LEU A 1 330 ? -36.022 19.450 15.410 1.00 98.19 330 LEU A C 1
ATOM 2648 O O . LEU A 1 330 ? -36.259 19.049 14.270 1.00 98.19 330 LEU A O 1
ATOM 2652 N N . ILE A 1 331 ? -36.959 19.991 16.185 1.00 98.19 331 ILE A N 1
ATOM 2653 C CA . ILE A 1 331 ? -38.320 20.305 15.743 1.00 98.19 331 ILE A CA 1
ATOM 2654 C C . ILE A 1 331 ? -38.443 21.831 15.673 1.00 98.19 331 ILE A C 1
ATOM 2656 O O . ILE A 1 331 ? -38.433 22.493 16.710 1.00 98.19 331 ILE A O 1
ATOM 2660 N N . LYS A 1 332 ? -38.548 22.385 14.461 1.00 97.94 332 LYS A N 1
ATOM 2661 C CA . LYS A 1 332 ? -38.830 23.808 14.219 1.00 97.94 332 LYS A CA 1
ATOM 2662 C C . LYS A 1 332 ? -40.345 24.018 14.218 1.00 97.94 332 LYS A C 1
ATOM 2664 O O . LYS A 1 332 ? -41.031 23.378 13.415 1.00 97.94 332 LYS A O 1
ATOM 2669 N N . LEU A 1 333 ? -40.832 24.885 15.110 1.00 95.94 333 LEU A N 1
ATOM 2670 C CA . LEU A 1 333 ? -42.238 25.308 15.176 1.00 95.94 333 LEU A CA 1
ATOM 2671 C C . LEU A 1 333 ? -42.611 26.213 14.007 1.00 95.94 333 LEU A C 1
ATOM 2673 O O . LEU A 1 333 ? -41.749 27.008 13.570 1.00 95.94 333 LEU A O 1
#

Foldseek 3Di:
DVDPVVVVVLLVVLVVVCVVPVPDFAEEEDQACDPPNLVCLLSGQAYEYEDEQWAPPPDDRALVVLLVRLLVQVVSNVVNNHQYEYAYEQDHDVPTDGDALLSLVLSQVSNLLSLHLYYDYPDCDDPPRRPNCVPPPVRSVVSNVVVVVVCPPPVNNCQSNPWDKDWDDPDRQWIKMWTDDDQKIKIKIWRQDDADKDKDWAAADPQWDQAWDFPDNPADPAWGHDPRTTIGIDDHSHMTITIIGGHPPPPPPVPPQPWDWPPAQDEFKTFIASDAAWKKKWKAAPVRHTDDIDIDHGHGDIDTDNVDDFDKMKIKMAGPVPRDIDIDIGGYD

Radius of gyration: 25.84 Å; chains: 1; bounding box: 68×52×57 Å